Protein AF-A0A2X3BLA0-F1 (afdb_monomer_lite)

Structure (mmCIF, N/CA/C/O backbone):
data_AF-A0A2X3BLA0-F1
#
_entry.id   AF-A0A2X3BLA0-F1
#
loop_
_atom_site.group_PDB
_atom_site.id
_atom_site.type_symbol
_atom_site.label_atom_id
_atom_site.label_alt_id
_atom_site.label_comp_id
_atom_site.label_asym_id
_atom_site.label_entity_id
_atom_site.label_seq_id
_atom_site.pdbx_PDB_ins_code
_atom_site.Cartn_x
_atom_site.Cartn_y
_atom_site.Cartn_z
_atom_site.occupancy
_atom_site.B_iso_or_equiv
_atom_site.auth_seq_id
_atom_site.auth_comp_id
_atom_site.auth_asym_id
_atom_site.auth_atom_id
_atom_site.pdbx_PDB_model_num
ATOM 1 N N . MET A 1 1 ? -1.902 15.766 21.117 1.00 50.91 1 MET A N 1
ATOM 2 C CA . MET A 1 1 ? -2.694 14.677 21.742 1.00 50.91 1 MET A CA 1
ATOM 3 C C . MET A 1 1 ? -2.970 14.870 23.238 1.00 50.91 1 MET A C 1
ATOM 5 O O . MET A 1 1 ? -3.907 14.266 23.733 1.00 50.91 1 MET A O 1
ATOM 9 N N . THR A 1 2 ? -2.244 15.723 23.970 1.00 54.09 2 THR A N 1
ATOM 10 C CA . THR A 1 2 ? -2.367 15.834 25.442 1.00 54.09 2 THR A CA 1
ATOM 11 C C . THR A 1 2 ? -3.644 16.536 25.938 1.00 54.09 2 THR A C 1
ATOM 13 O O . THR A 1 2 ? -4.152 16.207 27.005 1.00 54.09 2 THR A O 1
ATOM 16 N N . LEU A 1 3 ? -4.202 17.477 25.163 1.00 53.22 3 LEU A N 1
ATOM 17 C CA . LEU A 1 3 ? -5.406 18.236 25.548 1.00 53.22 3 LEU A CA 1
ATOM 18 C C . LEU A 1 3 ? -6.688 17.392 25.505 1.00 53.22 3 LEU A C 1
ATOM 20 O O . LEU A 1 3 ? -7.489 17.450 26.434 1.00 53.22 3 LEU A O 1
ATOM 24 N N . SER A 1 4 ? -6.864 16.570 24.469 1.00 62.25 4 SER A N 1
ATOM 25 C CA . SER A 1 4 ? -8.041 15.702 24.323 1.00 62.25 4 SER A CA 1
ATOM 26 C C . SER A 1 4 ? -8.121 14.654 25.439 1.00 62.25 4 SER A C 1
ATOM 28 O O . SER A 1 4 ? -9.202 14.341 25.929 1.00 62.25 4 SER A O 1
ATOM 30 N N . TRP A 1 5 ? -6.963 14.168 25.889 1.00 69.25 5 TRP A N 1
ATOM 31 C CA . TRP A 1 5 ? -6.837 13.158 26.938 1.00 69.25 5 TRP A CA 1
ATOM 32 C C . TRP A 1 5 ? -7.333 13.645 28.304 1.00 69.25 5 TRP A C 1
ATOM 34 O O . TRP A 1 5 ? -8.189 13.018 28.929 1.00 69.25 5 TRP A O 1
ATOM 44 N N . ALA A 1 6 ? -6.861 14.819 28.731 1.00 71.56 6 ALA A N 1
ATOM 45 C CA . ALA A 1 6 ? -7.258 15.419 30.003 1.00 71.56 6 ALA A CA 1
ATOM 46 C C . ALA A 1 6 ? -8.758 15.768 30.046 1.00 71.56 6 ALA A C 1
ATOM 48 O O . ALA A 1 6 ? -9.376 15.758 31.114 1.00 71.56 6 ALA A O 1
ATOM 49 N N . ILE A 1 7 ? -9.358 16.071 28.889 1.00 78.69 7 ILE A N 1
ATOM 50 C CA . ILE A 1 7 ? -10.798 16.316 28.777 1.00 78.69 7 ILE A CA 1
ATOM 51 C C . ILE A 1 7 ? -11.576 15.018 29.009 1.00 78.69 7 ILE A C 1
ATOM 53 O O . ILE A 1 7 ? -12.499 15.028 29.820 1.00 78.69 7 ILE A O 1
ATOM 57 N N . LEU A 1 8 ? -11.190 13.908 28.367 1.00 79.38 8 LEU A N 1
ATOM 58 C CA . LEU A 1 8 ? -11.872 12.617 28.525 1.00 79.38 8 LEU A CA 1
ATOM 59 C C . LEU A 1 8 ? -11.838 12.126 29.977 1.00 79.38 8 LEU A C 1
ATOM 61 O O . LEU A 1 8 ? -12.884 11.767 30.513 1.00 79.38 8 LEU A O 1
ATOM 65 N N . GLN A 1 9 ? -10.686 12.215 30.651 1.00 75.94 9 GLN A N 1
ATOM 66 C CA . GLN A 1 9 ? -10.566 11.853 32.071 1.00 75.94 9 GLN A CA 1
ATOM 67 C C . GLN A 1 9 ? -11.531 12.653 32.959 1.00 75.94 9 GLN A C 1
ATOM 69 O O . GLN A 1 9 ? -12.202 12.100 33.828 1.00 75.94 9 GLN A O 1
ATOM 74 N N . ARG A 1 10 ? -11.652 13.966 32.725 1.00 80.44 10 ARG A N 1
ATOM 75 C CA . ARG A 1 10 ? -12.582 14.822 33.482 1.00 80.44 10 ARG A CA 1
ATOM 76 C C . ARG A 1 10 ? -14.045 14.557 33.136 1.00 80.44 10 ARG A C 1
ATOM 78 O O . ARG A 1 10 ? -14.910 14.755 33.988 1.00 80.44 10 ARG A O 1
ATOM 85 N N . LEU A 1 11 ? -14.329 14.176 31.893 1.00 82.62 11 LEU A N 1
ATOM 86 C CA . LEU A 1 11 ? -15.686 13.970 31.401 1.00 82.62 11 LEU A CA 1
ATOM 87 C C . LEU A 1 11 ? -16.300 12.694 31.983 1.00 82.62 11 LEU A C 1
ATOM 89 O O . LEU A 1 11 ? -17.427 12.754 32.461 1.00 82.62 11 LEU A O 1
ATOM 93 N N . VAL A 1 12 ? -15.546 11.590 32.018 1.00 81.50 12 VAL A N 1
ATOM 94 C CA . VAL A 1 12 ? -16.010 10.296 32.559 1.00 81.50 12 VAL A CA 1
ATOM 95 C C . VAL A 1 12 ? -16.393 10.414 34.037 1.00 81.50 12 VAL A C 1
ATOM 97 O O . VAL A 1 12 ? -17.424 9.898 34.452 1.00 81.50 12 VAL A O 1
ATOM 100 N N . VAL A 1 13 ? -15.639 11.194 34.822 1.00 81.69 13 VAL A N 1
ATOM 101 C CA . VAL A 1 13 ? -15.977 11.464 36.233 1.00 81.69 13 VAL A CA 1
ATOM 102 C C . VAL A 1 13 ? -17.276 12.270 36.374 1.00 81.69 13 VAL A C 1
ATOM 104 O O . VAL A 1 13 ? -18.044 12.054 37.307 1.00 81.69 13 VAL A O 1
ATOM 107 N N . LYS A 1 14 ? -17.542 13.217 35.464 1.00 86.50 14 LYS A N 1
ATOM 108 C CA . LYS A 1 14 ? -18.744 14.074 35.511 1.00 86.50 14 LYS A CA 1
ATOM 109 C C . LYS A 1 14 ? -19.985 13.432 34.889 1.00 86.50 14 LYS A C 1
ATOM 111 O O . LYS A 1 14 ? -21.094 13.894 35.150 1.00 86.50 14 LYS A O 1
ATOM 116 N N . ARG A 1 15 ? -19.803 12.428 34.035 1.00 88.62 15 ARG A N 1
ATOM 117 C CA . ARG A 1 15 ? -20.852 11.752 33.269 1.00 88.62 15 ARG A CA 1
ATOM 118 C C . ARG A 1 15 ? -20.653 10.236 33.378 1.00 88.62 15 ARG A C 1
ATOM 120 O O . ARG A 1 15 ? -20.106 9.633 32.457 1.00 88.62 15 ARG A O 1
ATOM 127 N N . PRO A 1 16 ? -21.086 9.622 34.496 1.00 81.44 16 PRO A N 1
ATOM 128 C CA . PRO A 1 16 ? -20.926 8.184 34.730 1.00 81.44 16 PRO A CA 1
ATOM 129 C C . PRO A 1 16 ? -21.765 7.321 33.772 1.00 81.44 16 PRO A C 1
ATOM 131 O O . PRO A 1 16 ? -21.594 6.111 33.718 1.00 81.44 16 PRO A O 1
ATOM 134 N N . ASP A 1 17 ? -22.674 7.940 33.019 1.00 86.75 17 ASP A N 1
ATOM 135 C CA . ASP A 1 17 ? -23.443 7.325 31.940 1.00 86.75 17 ASP A CA 1
ATOM 136 C C . ASP A 1 17 ? -22.645 7.157 30.633 1.00 86.75 17 ASP A C 1
ATOM 138 O O . ASP A 1 17 ? -23.115 6.483 29.717 1.00 86.75 17 ASP A O 1
ATOM 142 N N . LEU A 1 18 ? -21.454 7.760 30.516 1.00 83.75 18 LEU A N 1
ATOM 143 C CA . LEU A 1 18 ? -20.611 7.643 29.327 1.00 83.75 18 LEU A CA 1
ATOM 144 C C . LEU A 1 18 ? -19.684 6.431 29.405 1.00 83.75 18 LEU A C 1
ATOM 146 O O . LEU A 1 18 ? -18.855 6.313 30.305 1.00 83.75 18 LEU A O 1
ATOM 150 N N . LEU A 1 19 ? -19.759 5.589 28.376 1.00 81.25 19 LEU A N 1
ATOM 151 C CA . LEU A 1 19 ? -18.799 4.520 28.133 1.00 81.25 19 LEU A CA 1
ATOM 152 C C . LEU A 1 19 ? -17.693 5.017 27.193 1.00 81.25 19 LEU A C 1
ATOM 154 O O . LEU A 1 19 ? -17.979 5.514 26.103 1.00 81.25 19 LEU A O 1
ATOM 158 N N . VAL A 1 20 ? -16.432 4.857 27.597 1.00 83.31 20 VAL A N 1
ATOM 159 C CA . VAL A 1 20 ? -15.257 5.185 26.776 1.00 83.31 20 VAL A CA 1
ATOM 160 C C . VAL A 1 20 ? -14.525 3.897 26.422 1.00 83.31 20 VAL A C 1
ATOM 162 O O . VAL A 1 20 ? -14.130 3.144 27.306 1.00 83.31 20 VAL A O 1
ATOM 165 N N . ILE A 1 21 ? -14.336 3.656 25.124 1.00 85.94 21 ILE A N 1
ATOM 166 C CA . ILE A 1 21 ? -13.566 2.526 24.594 1.00 85.94 21 ILE A CA 1
ATOM 167 C C . ILE A 1 21 ? -12.332 3.092 23.896 1.00 85.94 21 ILE A C 1
ATOM 169 O O . ILE A 1 21 ? -12.451 3.975 23.046 1.00 85.94 21 ILE A O 1
ATOM 173 N N . ILE A 1 22 ? -11.152 2.587 24.257 1.00 82.12 22 ILE A N 1
ATOM 174 C CA . ILE A 1 22 ? -9.868 3.005 23.689 1.00 82.12 22 ILE A CA 1
ATOM 175 C C . ILE A 1 22 ? -9.266 1.808 22.966 1.00 82.12 22 ILE A C 1
ATOM 177 O O . ILE A 1 22 ? -8.995 0.781 23.579 1.00 82.12 22 ILE A O 1
ATOM 181 N N . THR A 1 23 ? -9.052 1.945 21.662 1.00 81.69 23 THR A N 1
ATOM 182 C CA . THR A 1 23 ? -8.393 0.931 20.833 1.00 81.69 23 THR A CA 1
ATOM 183 C C . THR A 1 23 ? -6.977 1.390 20.500 1.00 81.69 23 THR A C 1
ATOM 185 O O . THR A 1 23 ? -6.808 2.477 19.946 1.00 81.69 23 THR A O 1
ATOM 188 N N . SER A 1 24 ? -5.972 0.569 20.810 1.00 74.88 24 SER A N 1
ATOM 189 C CA . SER A 1 24 ? -4.562 0.829 20.498 1.00 74.88 24 SER A CA 1
ATOM 190 C C . SER A 1 24 ? -3.980 -0.321 19.678 1.00 74.88 24 SER A C 1
ATOM 192 O O . SER A 1 24 ? -4.267 -1.481 19.955 1.00 74.88 24 SER A O 1
ATOM 194 N N . ALA A 1 25 ? -3.150 0.006 18.685 1.00 69.88 25 ALA A N 1
ATOM 195 C CA . ALA A 1 25 ? -2.345 -0.962 17.936 1.00 69.88 25 ALA A CA 1
ATOM 196 C C . ALA A 1 25 ? -0.926 -1.128 18.521 1.00 69.88 25 ALA A C 1
ATOM 198 O O . ALA A 1 25 ? -0.108 -1.858 17.967 1.00 69.88 25 ALA A O 1
ATOM 199 N N . THR A 1 26 ? -0.612 -0.431 19.618 1.00 64.62 26 THR A N 1
ATOM 200 C CA . THR A 1 26 ? 0.701 -0.451 20.277 1.00 64.62 26 THR A CA 1
ATOM 201 C C . THR A 1 26 ? 0.612 -1.034 21.688 1.00 64.62 26 THR A C 1
ATOM 203 O O . THR A 1 26 ? -0.448 -1.016 22.311 1.00 64.62 26 THR A O 1
ATOM 206 N N . ILE A 1 27 ? 1.755 -1.499 22.205 1.00 59.22 27 ILE A N 1
ATOM 207 C CA . ILE A 1 27 ? 1.930 -2.145 23.523 1.00 59.22 27 ILE A CA 1
ATOM 208 C C . ILE A 1 27 ? 1.578 -1.243 24.728 1.00 59.22 27 ILE A C 1
ATOM 210 O O . ILE A 1 27 ? 1.469 -1.732 25.846 1.00 59.22 27 ILE A O 1
ATOM 214 N N . ASP A 1 28 ? 1.345 0.060 24.543 1.00 71.38 28 ASP A N 1
ATOM 215 C CA . ASP A 1 28 ? 1.215 1.017 25.658 1.00 71.38 28 ASP A CA 1
ATOM 216 C C . ASP A 1 28 ? -0.171 1.032 26.353 1.00 71.38 28 ASP A C 1
ATOM 218 O O . ASP A 1 28 ? -0.566 2.012 26.990 1.00 71.38 28 ASP A O 1
ATOM 222 N N . SER A 1 29 ? -0.936 -0.059 26.237 1.00 76.25 29 SER A N 1
ATOM 223 C CA . SER A 1 29 ? -2.272 -0.231 26.831 1.00 76.25 29 SER A CA 1
ATOM 224 C C . SER A 1 29 ? -2.279 -0.067 28.357 1.00 76.25 29 SER A C 1
ATOM 226 O O . SER A 1 29 ? -3.242 0.456 28.921 1.00 76.25 29 SER A O 1
ATOM 228 N N . GLU A 1 30 ? -1.187 -0.437 29.032 1.00 81.12 30 GLU A N 1
ATOM 229 C CA . GLU A 1 30 ? -1.047 -0.315 30.490 1.00 81.12 30 GLU A CA 1
ATOM 230 C C . GLU A 1 30 ? -1.026 1.139 30.974 1.00 81.12 30 GLU A C 1
ATOM 232 O O . GLU A 1 30 ? -1.638 1.476 31.996 1.00 81.12 30 GLU A O 1
ATOM 237 N N . ARG A 1 31 ? -0.364 2.038 30.231 1.00 79.06 31 ARG A N 1
ATOM 238 C CA . ARG A 1 31 ? -0.350 3.465 30.580 1.00 79.06 31 ARG A CA 1
ATOM 239 C C . ARG A 1 31 ? -1.737 4.075 30.462 1.00 79.06 31 ARG A C 1
ATOM 241 O O . ARG A 1 31 ? -2.108 4.912 31.287 1.00 79.06 31 ARG A O 1
ATOM 248 N N . PHE A 1 32 ? -2.514 3.639 29.473 1.00 77.75 32 PHE A N 1
ATOM 249 C CA . PHE A 1 32 ? -3.891 4.087 29.309 1.00 77.75 32 PHE A CA 1
ATOM 250 C C . PHE A 1 32 ? -4.795 3.581 30.433 1.00 77.75 32 PHE A C 1
ATOM 252 O O . PHE A 1 32 ? -5.537 4.383 30.999 1.00 77.75 32 PHE A O 1
ATOM 259 N N . ALA A 1 33 ? -4.685 2.307 30.814 1.00 82.62 33 ALA A N 1
ATOM 260 C CA . ALA A 1 33 ? -5.439 1.756 31.938 1.00 82.62 33 ALA A CA 1
ATOM 261 C C . ALA A 1 33 ? -5.131 2.506 33.245 1.00 82.62 33 ALA A C 1
ATOM 263 O O . ALA A 1 33 ? -6.040 3.034 33.884 1.00 82.62 33 ALA A O 1
ATOM 264 N N . THR A 1 34 ? -3.846 2.679 33.577 1.00 82.31 34 THR A N 1
ATOM 265 C CA . THR A 1 34 ? -3.401 3.391 34.793 1.00 82.31 34 THR A CA 1
ATOM 266 C C . THR A 1 34 ? -3.973 4.808 34.882 1.00 82.31 34 THR A C 1
ATOM 268 O O . THR A 1 34 ? -4.349 5.275 35.956 1.00 82.31 34 THR A O 1
ATOM 271 N N . ALA A 1 35 ? -4.067 5.503 33.749 1.00 79.62 35 ALA A N 1
ATOM 272 C CA . ALA A 1 35 ? -4.572 6.867 33.680 1.00 79.62 35 ALA A CA 1
ATOM 273 C C . ALA A 1 35 ? -6.101 6.987 33.863 1.00 79.62 35 ALA A C 1
ATOM 275 O O . ALA A 1 35 ? -6.567 8.074 34.210 1.00 79.62 35 ALA A O 1
ATOM 276 N N . PHE A 1 36 ? -6.881 5.924 33.642 1.00 79.31 36 PHE A N 1
ATOM 277 C CA . PHE A 1 36 ? -8.333 5.902 33.891 1.00 79.31 36 PHE A CA 1
ATOM 278 C C . PHE A 1 36 ? -8.722 5.238 35.214 1.00 79.31 36 PHE A C 1
ATOM 280 O O . PHE A 1 36 ? -9.807 5.499 35.731 1.00 79.31 36 PHE A O 1
ATOM 287 N N . GLY A 1 37 ? -7.815 4.459 35.798 1.00 80.94 37 GLY A N 1
ATOM 288 C CA . GLY A 1 37 ? -7.955 3.875 37.123 1.00 80.94 37 GLY A CA 1
ATOM 289 C C . GLY A 1 37 ? -7.328 2.483 37.183 1.00 80.94 37 GLY A C 1
ATOM 290 O O . GLY A 1 37 ? -7.285 1.794 36.162 1.00 80.94 37 GLY A O 1
ATOM 291 N N . PRO A 1 38 ? -6.871 2.045 38.368 1.00 74.25 38 PRO A N 1
ATOM 292 C CA . PRO A 1 38 ? -6.187 0.760 38.541 1.00 74.25 38 PRO A CA 1
ATOM 293 C C . PRO A 1 38 ? -7.034 -0.450 38.116 1.00 74.25 38 PRO A C 1
ATOM 295 O O . PRO A 1 38 ? -6.472 -1.467 37.729 1.00 74.25 38 PRO A O 1
ATOM 298 N N . ASP A 1 39 ? -8.365 -0.320 38.121 1.00 79.94 39 ASP A N 1
ATOM 299 C CA . ASP A 1 39 ? -9.308 -1.392 37.776 1.00 79.94 39 ASP A CA 1
ATOM 300 C C . ASP A 1 39 ? -9.785 -1.351 36.309 1.00 79.94 39 ASP A C 1
ATOM 302 O O . ASP A 1 39 ? -10.752 -2.022 35.944 1.00 79.94 39 ASP A O 1
ATOM 306 N N . THR A 1 40 ? -9.156 -0.540 35.449 1.00 85.50 40 THR A N 1
ATOM 307 C CA . THR A 1 40 ? -9.553 -0.430 34.035 1.00 85.50 40 THR A CA 1
ATOM 308 C C . THR A 1 40 ? -9.184 -1.714 33.276 1.00 85.50 40 THR A C 1
ATOM 310 O O . THR A 1 40 ? -7.997 -2.033 33.184 1.00 85.50 40 THR A O 1
ATOM 313 N N . PRO A 1 41 ? -10.149 -2.451 32.690 1.00 85.88 41 PRO A N 1
ATOM 314 C CA . PRO A 1 41 ? -9.863 -3.707 32.007 1.00 85.88 41 PRO A CA 1
ATOM 315 C C . PRO A 1 41 ? -9.130 -3.474 30.682 1.00 85.88 41 PRO A C 1
ATOM 317 O O . PRO A 1 41 ? -9.533 -2.636 29.873 1.00 85.88 41 PRO A O 1
ATOM 320 N N . ILE A 1 42 ? -8.091 -4.271 30.433 1.00 85.31 42 ILE A N 1
ATOM 321 C CA . ILE A 1 42 ? -7.393 -4.338 29.146 1.00 85.31 42 ILE A CA 1
ATOM 322 C C . ILE A 1 42 ? -7.835 -5.618 28.438 1.00 85.31 42 ILE A C 1
ATOM 324 O O . ILE A 1 42 ? -7.774 -6.705 29.011 1.00 85.31 42 ILE A O 1
ATOM 328 N N . ILE A 1 43 ? -8.293 -5.485 27.194 1.00 85.00 43 ILE A N 1
ATOM 329 C CA . ILE A 1 43 ? -8.677 -6.615 26.345 1.00 85.00 43 ILE A CA 1
ATOM 330 C C . ILE A 1 43 ? -7.666 -6.704 25.207 1.00 85.00 43 ILE A C 1
ATOM 332 O O . ILE A 1 43 ? -7.617 -5.822 24.349 1.00 85.00 43 ILE A O 1
ATOM 336 N N . GLU A 1 44 ? -6.873 -7.773 25.194 1.00 80.44 44 GLU A N 1
ATOM 337 C CA . GLU A 1 44 ? -5.930 -8.053 24.114 1.00 80.44 44 GLU A CA 1
ATOM 338 C C . GLU A 1 44 ? -6.559 -8.974 23.072 1.00 80.44 44 GLU A C 1
ATOM 340 O O . GLU A 1 44 ? -7.125 -10.022 23.387 1.00 80.44 44 GLU A O 1
ATOM 345 N N . VAL A 1 45 ? -6.437 -8.587 21.806 1.00 78.50 45 VAL A N 1
ATOM 346 C CA . VAL A 1 45 ? -6.846 -9.415 20.673 1.00 78.50 45 VAL A CA 1
ATOM 347 C C . VAL A 1 45 ? -5.581 -9.829 19.938 1.00 78.50 45 VAL A C 1
ATOM 349 O O . VAL A 1 45 ? -4.900 -8.990 19.354 1.00 78.50 45 VAL A O 1
ATOM 352 N N . ALA A 1 46 ? -5.257 -11.124 19.972 1.00 69.38 46 ALA A N 1
ATOM 353 C CA . ALA A 1 46 ? -4.104 -11.654 19.256 1.00 69.38 46 ALA A CA 1
ATOM 354 C C . ALA A 1 46 ? -4.292 -11.450 17.743 1.00 69.38 46 ALA A C 1
ATOM 356 O O . ALA A 1 46 ? -5.170 -12.052 17.118 1.00 69.38 46 ALA A O 1
ATOM 357 N N . GLY A 1 47 ? -3.469 -10.583 17.154 1.00 65.12 47 GLY A N 1
ATOM 358 C CA . GLY A 1 47 ? -3.385 -10.442 15.707 1.00 65.12 47 GLY A CA 1
ATOM 359 C C . GLY A 1 47 ? -2.811 -11.710 15.077 1.00 65.12 47 GLY A C 1
ATOM 360 O O . GLY A 1 47 ? -1.955 -12.377 15.656 1.00 65.12 47 GLY A O 1
ATOM 361 N N . ARG A 1 48 ? -3.261 -12.049 13.866 1.00 65.50 48 ARG A N 1
ATOM 362 C CA . ARG A 1 48 ? -2.566 -13.044 13.042 1.00 65.50 48 ARG A CA 1
ATOM 363 C C . ARG A 1 48 ? -1.436 -12.333 12.314 1.00 65.50 48 ARG A C 1
ATOM 365 O O . ARG A 1 48 ? -1.700 -11.510 11.442 1.00 65.50 48 ARG A O 1
ATOM 372 N N . THR A 1 49 ? -0.198 -12.637 12.674 1.00 61.16 49 THR A N 1
ATOM 373 C CA . THR A 1 49 ? 0.975 -12.213 11.912 1.00 61.16 49 THR A CA 1
ATOM 374 C C . THR A 1 49 ? 1.362 -13.323 10.941 1.00 61.16 49 THR A C 1
ATOM 376 O O . THR A 1 49 ? 1.348 -14.505 11.285 1.00 61.16 49 THR A O 1
ATOM 379 N N . TYR A 1 50 ? 1.674 -12.948 9.704 1.00 64.69 50 TYR A N 1
ATOM 380 C CA . TYR A 1 50 ? 2.320 -13.841 8.746 1.00 64.69 50 TYR A CA 1
ATOM 381 C C . TYR A 1 50 ? 3.825 -13.559 8.784 1.00 64.69 50 TYR A C 1
ATOM 383 O O . TYR A 1 50 ? 4.203 -12.403 8.990 1.00 64.69 50 TYR A O 1
ATOM 391 N N . PRO A 1 51 ? 4.691 -14.574 8.634 1.00 71.69 51 PRO A N 1
ATOM 392 C CA . PRO A 1 51 ? 6.128 -14.344 8.577 1.00 71.69 51 PRO A CA 1
ATOM 393 C C . PRO A 1 51 ? 6.456 -13.432 7.390 1.00 71.69 51 PRO A C 1
ATOM 395 O O . PRO A 1 51 ? 5.966 -13.652 6.284 1.00 71.69 51 PRO A O 1
ATOM 398 N N . VAL A 1 52 ? 7.272 -12.408 7.636 1.00 77.38 52 VAL A N 1
ATOM 399 C CA . VAL A 1 52 ? 7.717 -11.449 6.620 1.00 77.38 52 VAL A CA 1
ATOM 400 C C . VAL A 1 52 ? 9.221 -11.601 6.446 1.00 77.38 52 VAL A C 1
ATOM 402 O O . VAL A 1 52 ? 9.968 -11.571 7.423 1.00 77.38 52 VAL A O 1
ATOM 405 N N . GLU A 1 53 ? 9.659 -11.757 5.201 1.00 82.75 53 GLU A N 1
ATOM 406 C CA . GLU A 1 53 ? 11.066 -11.644 4.832 1.00 82.75 53 GLU A CA 1
ATOM 407 C C . GLU A 1 53 ? 11.400 -10.170 4.574 1.00 82.75 53 GLU A C 1
ATOM 409 O O . GLU A 1 53 ? 10.670 -9.480 3.862 1.00 82.75 53 GLU A O 1
ATOM 414 N N . VAL A 1 54 ? 12.498 -9.677 5.150 1.00 84.94 54 VAL A N 1
ATOM 415 C CA . VAL A 1 54 ? 12.957 -8.296 4.955 1.00 84.94 54 VAL A CA 1
ATOM 416 C C . VAL A 1 54 ? 14.252 -8.317 4.156 1.00 84.94 54 VAL A C 1
ATOM 418 O O . VAL A 1 54 ? 15.248 -8.885 4.601 1.00 84.94 54 VAL A O 1
ATOM 421 N N . ARG A 1 55 ? 14.242 -7.671 2.986 1.00 84.06 55 ARG A N 1
ATOM 422 C CA . ARG A 1 55 ? 15.413 -7.524 2.115 1.00 84.06 55 ARG A CA 1
ATOM 423 C C . ARG A 1 55 ? 15.791 -6.054 1.985 1.00 84.06 55 ARG A C 1
ATOM 425 O O . ARG A 1 55 ? 14.934 -5.212 1.734 1.00 84.06 55 ARG A O 1
ATOM 432 N N . TYR A 1 56 ? 17.080 -5.760 2.127 1.00 84.69 56 TYR A N 1
ATOM 433 C CA . TYR A 1 56 ? 17.632 -4.418 1.961 1.00 84.69 56 TYR A CA 1
ATOM 434 C C . TYR A 1 56 ? 18.455 -4.367 0.678 1.00 84.69 56 TYR A C 1
ATOM 436 O O . TYR A 1 56 ? 19.382 -5.158 0.511 1.00 84.69 56 TYR A O 1
ATOM 444 N N . ARG A 1 57 ? 18.128 -3.428 -0.212 1.00 79.94 57 ARG A N 1
ATOM 445 C CA . ARG A 1 57 ? 18.887 -3.175 -1.439 1.00 79.94 57 ARG A CA 1
ATOM 446 C C . ARG A 1 57 ? 19.430 -1.744 -1.423 1.00 79.94 57 ARG A C 1
ATOM 448 O O . ARG A 1 57 ? 18.632 -0.810 -1.367 1.00 79.94 57 ARG A O 1
ATOM 455 N N . PRO A 1 58 ? 20.758 -1.563 -1.484 1.00 79.44 58 PRO A N 1
ATOM 456 C CA . PRO A 1 58 ? 21.360 -0.264 -1.754 1.00 79.44 58 PRO A CA 1
ATOM 457 C C . PRO A 1 58 ? 20.944 0.261 -3.135 1.00 79.44 58 PRO A C 1
ATOM 459 O O . PRO A 1 58 ? 20.898 -0.506 -4.094 1.00 79.44 58 PRO A O 1
ATOM 462 N N . LEU A 1 59 ? 20.675 1.562 -3.249 1.00 77.94 59 LEU A N 1
ATOM 463 C CA . LEU A 1 59 ? 20.418 2.233 -4.530 1.00 77.94 59 LEU A CA 1
ATOM 464 C C . LEU A 1 59 ? 21.731 2.635 -5.214 1.00 77.94 59 LEU A C 1
ATOM 466 O O . LEU A 1 59 ? 21.945 3.790 -5.565 1.00 77.94 59 LEU A O 1
ATOM 470 N N . VAL A 1 60 ? 22.630 1.667 -5.356 1.00 74.25 60 VAL A N 1
ATOM 471 C CA . VAL A 1 60 ? 23.869 1.827 -6.113 1.00 74.25 60 VAL A CA 1
ATOM 472 C C . VAL A 1 60 ? 23.921 0.764 -7.198 1.00 74.25 60 VAL A C 1
ATOM 474 O O . VAL A 1 60 ? 23.522 -0.379 -6.961 1.00 74.25 60 VAL A O 1
ATOM 477 N N . ASP A 1 61 ? 24.393 1.132 -8.384 1.00 62.41 61 ASP A N 1
ATOM 478 C CA . ASP A 1 61 ? 24.784 0.176 -9.409 1.00 62.41 61 ASP A CA 1
ATOM 479 C C . ASP A 1 61 ? 26.052 -0.507 -8.908 1.00 62.41 61 ASP A C 1
ATOM 481 O O . ASP A 1 61 ? 27.180 -0.042 -9.070 1.00 62.41 61 ASP A O 1
ATOM 485 N N . ILE A 1 62 ? 25.844 -1.626 -8.224 1.00 55.03 62 ILE A N 1
ATOM 486 C CA . ILE A 1 62 ? 26.882 -2.627 -8.078 1.00 55.03 62 ILE A CA 1
ATOM 487 C C . ILE A 1 62 ? 26.924 -3.281 -9.453 1.00 55.03 62 ILE A C 1
ATOM 489 O O . ILE A 1 62 ? 25.983 -3.977 -9.830 1.00 55.03 62 ILE A O 1
ATOM 493 N N . ASP A 1 63 ? 27.943 -2.941 -10.237 1.00 50.94 63 ASP A N 1
ATOM 494 C CA . ASP A 1 63 ? 28.262 -3.578 -11.512 1.00 50.94 63 ASP A CA 1
ATOM 495 C C . ASP A 1 63 ? 28.502 -5.076 -11.259 1.00 50.94 63 ASP A C 1
ATOM 497 O O . ASP A 1 63 ? 29.630 -5.536 -11.090 1.00 50.94 63 ASP A O 1
ATOM 501 N N . ASP A 1 64 ? 27.420 -5.847 -11.145 1.00 46.22 64 ASP A N 1
ATOM 502 C CA . ASP A 1 64 ? 27.438 -7.301 -11.042 1.00 46.22 64 ASP A CA 1
ATOM 503 C C . ASP A 1 64 ? 27.677 -7.874 -12.448 1.00 46.22 64 ASP A C 1
ATOM 505 O O . ASP A 1 64 ? 26.823 -8.530 -13.033 1.00 46.22 64 ASP A O 1
ATOM 509 N N . GLY A 1 65 ? 28.850 -7.571 -13.007 1.00 49.78 65 GLY A N 1
ATOM 510 C CA . GLY A 1 65 ? 29.692 -8.453 -13.814 1.00 49.78 65 GLY A CA 1
ATOM 511 C C . GLY A 1 65 ? 29.177 -9.139 -15.085 1.00 49.78 65 GLY A C 1
ATOM 512 O O . GLY A 1 65 ? 30.020 -9.701 -15.775 1.00 49.78 65 GLY A O 1
ATOM 513 N N . GLU A 1 66 ? 27.897 -9.140 -15.458 1.00 48.56 66 GLU A N 1
ATOM 514 C CA . GLU A 1 66 ? 27.426 -9.853 -16.656 1.00 48.56 66 GLU A CA 1
ATOM 515 C C . GLU A 1 66 ? 26.171 -9.223 -17.278 1.00 48.56 66 GLU A C 1
ATOM 517 O O . GLU A 1 66 ? 25.041 -9.573 -16.940 1.00 48.56 66 GLU A O 1
ATOM 522 N N . SER A 1 67 ? 26.365 -8.363 -18.284 1.00 42.91 67 SER A N 1
ATOM 523 C CA . SER A 1 67 ? 25.846 -8.535 -19.661 1.00 42.91 67 SER A CA 1
ATOM 524 C C . SER A 1 67 ? 25.798 -7.190 -20.384 1.00 42.91 67 SER A C 1
ATOM 526 O O . SER A 1 67 ? 24.926 -6.361 -20.142 1.00 42.91 67 SER A O 1
ATOM 528 N N . GLY A 1 68 ? 26.729 -6.989 -21.316 1.00 46.06 68 GLY A N 1
ATOM 529 C CA . GLY A 1 68 ? 26.684 -5.869 -22.244 1.00 46.06 68 GLY A CA 1
ATOM 530 C C . GLY A 1 68 ? 25.578 -6.021 -23.288 1.00 46.06 68 GLY A C 1
ATOM 531 O O . GLY A 1 68 ? 25.414 -7.087 -23.876 1.00 46.06 68 GLY A O 1
ATOM 532 N N . ALA A 1 69 ? 24.882 -4.924 -23.558 1.00 41.56 69 ALA A N 1
ATOM 533 C CA . ALA A 1 69 ? 24.431 -4.500 -24.881 1.00 41.56 69 ALA A CA 1
ATOM 534 C C . ALA A 1 69 ? 23.927 -3.062 -24.726 1.00 41.56 69 ALA A C 1
ATOM 536 O O . ALA A 1 69 ? 22.979 -2.819 -23.986 1.00 41.56 69 ALA A O 1
ATOM 537 N N . GLY A 1 70 ? 24.623 -2.119 -25.360 1.00 48.53 70 GLY A N 1
ATOM 538 C CA . GLY A 1 70 ? 24.283 -0.704 -25.302 1.00 48.53 70 GLY A CA 1
ATOM 539 C C . GLY A 1 70 ? 22.927 -0.406 -25.931 1.00 48.53 70 GLY A C 1
ATOM 540 O O . GLY A 1 70 ? 22.535 -1.044 -26.908 1.00 48.53 70 GLY A O 1
ATOM 541 N N . ASP A 1 71 ? 22.263 0.604 -25.386 1.00 38.16 71 ASP A N 1
ATOM 542 C CA . ASP A 1 71 ? 21.265 1.376 -26.108 1.00 38.16 71 ASP A CA 1
ATOM 543 C C . ASP A 1 71 ? 21.447 2.845 -25.710 1.00 38.16 71 ASP A C 1
ATOM 545 O O . ASP A 1 71 ? 21.232 3.232 -24.561 1.00 38.16 71 ASP A O 1
ATOM 549 N N . ASP A 1 72 ? 21.954 3.631 -26.660 1.00 49.03 72 ASP A N 1
ATOM 550 C CA . ASP A 1 72 ? 22.090 5.080 -26.560 1.00 49.03 72 ASP A CA 1
ATOM 551 C C . ASP A 1 72 ? 20.693 5.697 -26.709 1.00 49.03 72 ASP A C 1
ATOM 553 O O . ASP A 1 72 ? 20.227 5.965 -27.819 1.00 49.03 72 ASP A O 1
ATOM 557 N N . SER A 1 73 ? 20.018 5.959 -25.593 1.00 48.31 73 SER A N 1
ATOM 558 C CA . SER A 1 73 ? 18.886 6.884 -25.565 1.00 48.31 73 SER A CA 1
ATOM 559 C C . SER A 1 73 ? 19.224 8.062 -24.659 1.00 48.31 73 SER A C 1
ATOM 561 O O . SER A 1 73 ? 19.326 7.915 -23.446 1.00 48.31 73 SER A O 1
ATOM 563 N N . GLU A 1 74 ? 19.433 9.221 -25.286 1.00 50.91 74 GLU A N 1
ATOM 564 C CA . GLU A 1 74 ? 19.772 10.509 -24.676 1.00 50.91 74 GLU A CA 1
ATOM 565 C C . GLU A 1 74 ? 18.798 10.879 -23.538 1.00 50.91 74 GLU A C 1
ATOM 567 O O . GLU A 1 74 ? 17.673 11.326 -23.775 1.00 50.91 74 GLU A O 1
ATOM 572 N N . GLU A 1 75 ? 19.236 10.710 -22.288 1.00 48.81 75 GLU A N 1
ATOM 573 C CA . GLU A 1 75 ? 18.489 11.120 -21.100 1.00 48.81 75 GLU A CA 1
ATOM 574 C C . GLU A 1 75 ? 18.789 12.570 -20.705 1.00 48.81 75 GLU A C 1
ATO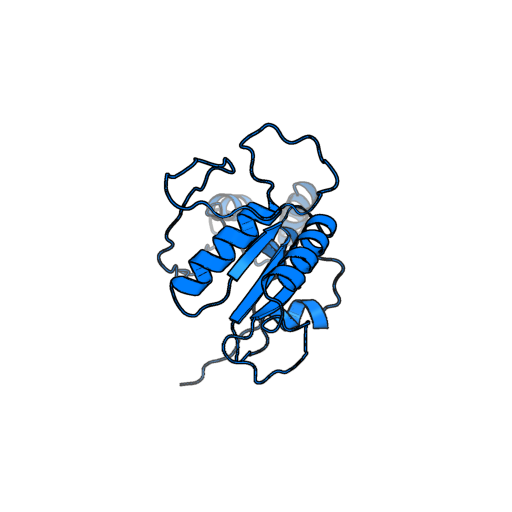M 576 O O . GLU A 1 75 ? 1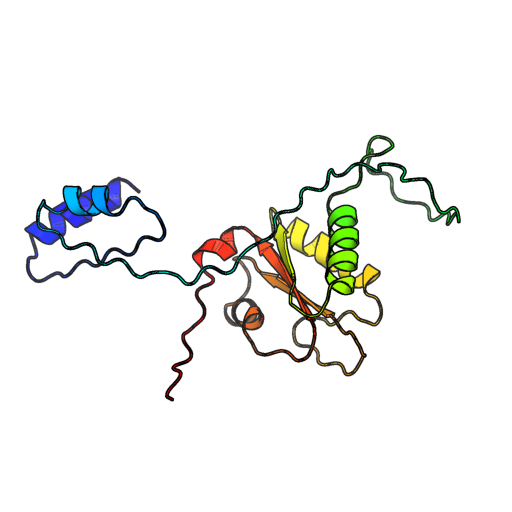9.929 13.036 -20.645 1.00 48.81 75 GLU A O 1
ATOM 581 N N . THR A 1 76 ? 17.712 13.293 -20.398 1.00 40.91 76 THR A N 1
ATOM 582 C CA . THR A 1 76 ? 17.745 14.616 -19.776 1.00 40.91 76 THR A CA 1
ATOM 583 C C . THR A 1 76 ? 18.396 14.495 -18.401 1.00 40.91 76 THR A C 1
ATOM 585 O O . THR A 1 76 ? 17.786 14.020 -17.448 1.00 40.91 76 THR A O 1
ATOM 588 N N . SER A 1 77 ? 19.648 14.938 -18.323 1.00 42.81 77 SER A N 1
ATOM 589 C CA . SER A 1 77 ? 20.520 14.873 -17.154 1.00 42.81 77 SER A CA 1
ATOM 590 C C . SER A 1 77 ? 19.903 15.511 -15.901 1.00 42.81 77 SER A C 1
ATOM 592 O O . SER A 1 77 ? 19.883 16.738 -15.757 1.00 42.81 77 SER A O 1
ATOM 594 N N . VAL A 1 78 ? 19.475 14.676 -14.957 1.00 49.03 78 VAL A N 1
ATOM 595 C CA . VAL A 1 78 ? 19.582 14.996 -13.530 1.00 49.03 78 VAL A CA 1
ATOM 596 C C . VAL A 1 78 ? 20.993 14.570 -13.123 1.00 49.03 78 VAL A C 1
ATOM 598 O O . VAL A 1 78 ? 21.441 13.490 -13.491 1.00 49.03 78 VAL A O 1
ATOM 601 N N . ILE A 1 79 ? 21.737 15.457 -12.466 1.00 48.66 79 ILE A N 1
ATOM 602 C CA . ILE A 1 79 ? 23.115 15.191 -12.037 1.00 48.66 79 ILE A CA 1
ATOM 603 C C . ILE A 1 79 ? 23.049 14.157 -10.909 1.00 48.66 79 ILE A C 1
ATOM 605 O O . ILE A 1 79 ? 22.828 14.518 -9.756 1.00 48.66 79 ILE A O 1
ATOM 609 N N . THR A 1 80 ? 23.194 12.888 -11.262 1.00 50.75 80 THR A N 1
ATOM 610 C CA . THR A 1 80 ? 23.319 11.766 -10.333 1.00 50.75 80 THR A CA 1
ATOM 611 C C . THR A 1 80 ? 24.742 11.230 -10.474 1.00 50.75 80 THR A C 1
ATOM 613 O O . THR A 1 80 ? 25.244 11.104 -11.593 1.00 50.75 80 THR A O 1
ATOM 616 N N . GLU A 1 81 ? 25.434 11.017 -9.353 1.00 56.00 81 GLU A N 1
ATOM 617 C CA . GLU A 1 81 ? 26.824 10.545 -9.355 1.00 56.00 81 GLU A CA 1
ATOM 618 C C . GLU A 1 81 ? 26.917 9.197 -10.101 1.00 56.00 81 GLU A C 1
ATOM 620 O O . GLU A 1 81 ? 25.993 8.382 -10.008 1.00 56.00 81 GLU A O 1
ATOM 625 N N . PRO A 1 82 ? 27.999 8.929 -10.858 1.00 50.91 82 PRO A N 1
ATOM 626 C CA . PRO A 1 82 ? 28.144 7.676 -11.590 1.00 50.91 82 PRO A CA 1
ATOM 627 C C . PRO A 1 82 ? 28.056 6.486 -10.623 1.00 50.91 82 PRO A C 1
ATOM 629 O O . PRO A 1 82 ? 28.923 6.303 -9.769 1.00 50.91 82 PRO A O 1
ATOM 632 N N . GLY A 1 83 ? 26.992 5.693 -10.767 1.00 63.62 83 GLY A N 1
ATOM 633 C CA . GLY A 1 83 ? 26.705 4.529 -9.931 1.00 63.62 83 GLY A CA 1
ATOM 634 C C . GLY A 1 83 ? 25.566 4.702 -8.921 1.00 63.62 83 GLY A C 1
ATOM 635 O O . GLY A 1 83 ? 25.273 3.749 -8.210 1.00 63.62 83 GLY A O 1
ATOM 636 N N . GLU A 1 84 ? 24.902 5.855 -8.827 1.00 70.94 84 GLU A N 1
ATOM 637 C CA . GLU A 1 84 ? 23.668 5.992 -8.039 1.00 70.94 84 GLU A CA 1
ATOM 638 C C . GLU A 1 84 ? 22.434 5.660 -8.891 1.00 70.94 84 GLU A C 1
ATOM 640 O O . GLU A 1 84 ? 22.206 6.250 -9.946 1.00 70.94 84 GLU A O 1
ATOM 645 N N . ILE A 1 85 ? 21.616 4.716 -8.419 1.00 80.25 85 ILE A N 1
ATOM 646 C CA . ILE A 1 85 ? 20.345 4.370 -9.064 1.00 80.25 85 ILE A CA 1
ATOM 647 C C . ILE A 1 85 ? 19.272 5.286 -8.482 1.00 80.25 85 ILE A C 1
ATOM 649 O O . ILE A 1 85 ? 19.095 5.347 -7.263 1.00 80.25 85 ILE A O 1
ATOM 653 N N . ASP A 1 86 ? 18.506 5.971 -9.328 1.00 88.50 86 ASP A N 1
ATOM 654 C CA . ASP A 1 86 ? 17.383 6.760 -8.836 1.00 88.50 86 ASP A CA 1
ATOM 655 C C . ASP A 1 86 ? 16.296 5.860 -8.205 1.00 88.50 86 ASP A C 1
ATOM 657 O O . ASP A 1 86 ? 16.148 4.670 -8.507 1.00 88.50 86 ASP A O 1
ATOM 661 N N . GLN A 1 87 ? 15.501 6.434 -7.301 1.00 90.06 87 GLN A N 1
ATOM 662 C CA . GLN A 1 87 ? 14.483 5.687 -6.561 1.00 90.06 87 GLN A CA 1
ATOM 663 C C . GLN A 1 87 ? 13.481 4.970 -7.481 1.00 90.06 87 GLN A C 1
ATOM 665 O O . GLN A 1 87 ? 13.069 3.850 -7.172 1.00 90.06 87 GLN A O 1
ATOM 670 N N . VAL A 1 88 ? 13.083 5.594 -8.593 1.00 92.50 88 VAL A N 1
ATOM 671 C CA . VAL A 1 88 ? 12.089 5.036 -9.515 1.00 92.50 88 VAL A CA 1
ATOM 672 C C . VAL A 1 88 ? 12.672 3.816 -10.216 1.00 92.50 88 VAL A C 1
ATOM 674 O O . VAL A 1 88 ? 12.042 2.758 -10.194 1.00 92.50 88 VAL A O 1
ATOM 677 N N . THR A 1 89 ? 13.898 3.903 -10.730 1.00 91.38 89 THR A N 1
ATOM 678 C CA . THR A 1 89 ? 14.599 2.750 -11.320 1.0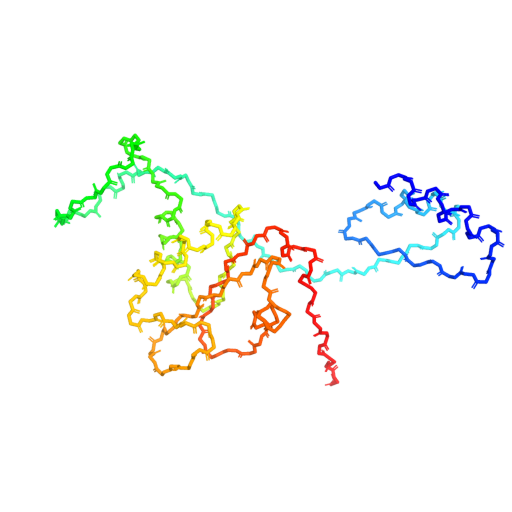0 91.38 89 THR A CA 1
ATOM 679 C C . THR A 1 89 ? 14.763 1.610 -10.313 1.00 91.38 89 THR A C 1
ATOM 681 O O . THR A 1 89 ? 14.508 0.445 -10.637 1.00 91.38 89 THR A O 1
ATOM 684 N N . GLY A 1 90 ? 15.097 1.926 -9.058 1.00 92.06 90 GLY A N 1
ATOM 685 C CA . GLY A 1 90 ? 15.144 0.941 -7.975 1.00 92.06 90 GLY A CA 1
ATOM 686 C C . GLY A 1 90 ? 13.807 0.218 -7.762 1.00 92.06 90 GLY A C 1
ATOM 687 O O . GLY A 1 90 ? 13.779 -1.009 -7.622 1.00 92.06 90 GLY A O 1
ATOM 688 N N . ILE A 1 91 ? 12.691 0.956 -7.797 1.00 94.25 91 ILE A N 1
ATOM 689 C CA . ILE A 1 91 ? 11.335 0.396 -7.689 1.00 94.25 91 ILE A CA 1
ATOM 690 C C . ILE A 1 91 ? 11.019 -0.513 -8.880 1.00 94.25 91 ILE A C 1
ATOM 692 O O . ILE A 1 91 ? 10.500 -1.609 -8.670 1.00 94.25 91 ILE A O 1
ATOM 696 N N . LEU A 1 92 ? 11.347 -0.109 -10.112 1.00 94.88 92 LEU A N 1
ATOM 697 C CA . LEU A 1 92 ? 11.107 -0.931 -11.306 1.00 94.88 92 LEU A CA 1
ATOM 698 C C . LEU A 1 92 ? 11.839 -2.278 -11.214 1.00 94.88 92 LEU A C 1
ATOM 700 O O . LEU A 1 92 ? 11.217 -3.331 -11.377 1.00 94.88 92 LEU A O 1
ATOM 704 N N . ARG A 1 93 ? 13.129 -2.260 -10.846 1.00 92.94 93 ARG A N 1
ATOM 705 C CA . ARG A 1 93 ? 13.929 -3.484 -10.647 1.00 92.94 93 ARG A CA 1
ATOM 706 C C . ARG A 1 93 ? 13.327 -4.389 -9.564 1.00 92.94 93 ARG A C 1
ATOM 708 O O . ARG A 1 93 ? 13.262 -5.606 -9.743 1.00 92.94 93 ARG A O 1
ATOM 715 N N . ALA A 1 94 ? 12.863 -3.812 -8.452 1.00 92.50 94 ALA A N 1
ATOM 716 C CA . ALA A 1 94 ? 12.210 -4.563 -7.378 1.00 92.50 94 ALA A CA 1
ATOM 717 C C . ALA A 1 94 ? 10.870 -5.178 -7.824 1.00 92.50 94 ALA A C 1
ATOM 719 O O . ALA A 1 94 ? 10.575 -6.328 -7.501 1.00 92.50 94 ALA A O 1
ATOM 720 N N . VAL A 1 95 ? 10.071 -4.449 -8.607 1.00 93.62 95 VAL A N 1
ATOM 721 C CA . VAL A 1 95 ? 8.812 -4.961 -9.166 1.00 93.62 95 VAL A CA 1
ATOM 722 C C . VAL A 1 95 ? 9.059 -6.158 -10.082 1.00 93.62 95 VAL A C 1
ATOM 724 O O . VAL A 1 95 ? 8.330 -7.147 -9.984 1.00 93.62 95 VAL A O 1
ATOM 727 N N . ASP A 1 96 ? 10.085 -6.113 -10.934 1.00 93.00 96 ASP A N 1
ATOM 728 C CA . ASP A 1 96 ? 10.422 -7.228 -11.827 1.00 93.00 96 ASP A CA 1
ATOM 729 C C . ASP A 1 96 ? 10.843 -8.483 -11.066 1.00 93.00 96 ASP A C 1
ATOM 731 O O . ASP A 1 96 ? 10.446 -9.594 -11.423 1.00 93.00 96 ASP A O 1
ATOM 735 N N . GLU A 1 97 ? 11.637 -8.313 -10.012 1.00 91.81 97 GLU A N 1
ATOM 736 C CA . GLU A 1 97 ? 12.045 -9.395 -9.118 1.00 91.81 97 GLU A CA 1
ATOM 737 C C . GLU A 1 97 ? 10.833 -10.041 -8.442 1.00 91.81 97 GLU A C 1
ATOM 739 O O . GLU A 1 97 ? 10.600 -11.238 -8.612 1.00 91.81 97 GLU A O 1
ATOM 744 N N . LEU A 1 98 ? 9.982 -9.237 -7.799 1.00 91.44 98 LEU A N 1
ATOM 745 C CA . LEU A 1 98 ? 8.761 -9.717 -7.149 1.00 91.44 98 LEU A CA 1
ATOM 746 C C . LEU A 1 98 ? 7.774 -10.347 -8.143 1.00 91.44 98 LEU A C 1
ATOM 748 O O . LEU A 1 98 ? 6.964 -11.200 -7.775 1.00 91.44 98 LEU A O 1
ATOM 752 N N . CYS A 1 99 ? 7.784 -9.929 -9.411 1.00 90.00 99 CYS A N 1
ATOM 753 C CA . CYS A 1 99 ? 7.012 -10.567 -10.484 1.00 90.00 99 CYS A CA 1
ATOM 754 C C . CYS A 1 99 ? 7.546 -11.936 -10.889 1.00 90.00 99 CYS A C 1
ATOM 756 O O . CYS A 1 99 ? 6.754 -12.768 -11.334 1.00 90.00 99 CYS A O 1
ATOM 758 N N . ARG A 1 100 ? 8.846 -12.185 -10.729 1.00 91.00 100 ARG A N 1
ATOM 759 C CA . ARG A 1 100 ? 9.464 -13.488 -11.002 1.00 91.00 100 ARG A CA 1
ATOM 760 C C . ARG A 1 100 ? 9.284 -14.479 -9.853 1.00 91.00 100 ARG A C 1
ATOM 762 O O . ARG A 1 100 ? 9.207 -15.673 -10.116 1.00 91.00 100 ARG A O 1
ATOM 769 N N . GLU A 1 101 ? 9.176 -14.003 -8.615 1.00 89.75 101 GLU A N 1
ATOM 770 C CA . GLU A 1 101 ? 9.043 -14.866 -7.431 1.00 89.75 101 GLU A CA 1
ATOM 771 C C . GLU A 1 101 ? 7.717 -15.625 -7.345 1.00 89.75 101 GLU A C 1
ATOM 773 O O . GLU A 1 101 ? 7.671 -16.741 -6.830 1.00 89.75 101 GLU A O 1
ATOM 778 N N . GLY A 1 102 ? 6.628 -15.056 -7.859 1.00 87.38 102 GLY A N 1
ATOM 779 C CA . GLY A 1 102 ? 5.333 -15.723 -7.832 1.00 87.38 102 GLY A CA 1
ATOM 780 C C . GLY A 1 102 ? 4.163 -14.760 -7.961 1.00 87.38 102 GLY A C 1
ATOM 781 O O . GLY A 1 102 ? 4.375 -13.583 -8.239 1.00 87.38 102 GLY A O 1
ATOM 782 N N . PRO A 1 103 ? 2.920 -15.244 -7.785 1.00 85.69 103 PRO A N 1
ATOM 783 C CA . PRO A 1 103 ? 1.717 -14.417 -7.757 1.00 85.69 103 PRO A CA 1
ATOM 784 C C . PRO A 1 103 ? 1.586 -13.655 -6.429 1.00 85.69 103 PRO A C 1
ATOM 786 O O . PRO A 1 103 ? 2.143 -14.046 -5.411 1.00 85.69 103 PRO A O 1
ATOM 789 N N . GLY A 1 104 ? 0.828 -12.560 -6.436 1.00 89.12 104 GLY A N 1
ATOM 790 C CA . GLY A 1 104 ? 0.636 -11.686 -5.271 1.00 89.12 104 GLY A CA 1
ATOM 791 C C . GLY A 1 104 ? 0.565 -10.223 -5.683 1.00 89.12 104 GLY A C 1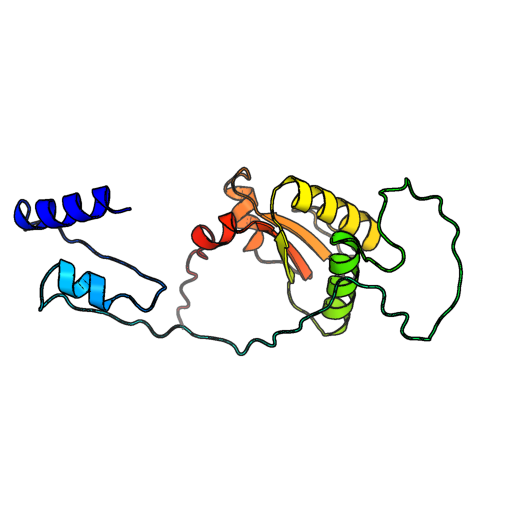
ATOM 792 O O . GLY A 1 104 ? 0.922 -9.907 -6.814 1.00 89.12 104 GLY A O 1
ATOM 793 N N . ASP A 1 105 ? 0.106 -9.350 -4.800 1.00 92.50 105 ASP A N 1
ATOM 794 C CA . ASP A 1 105 ? 0.110 -7.907 -5.040 1.00 92.50 105 ASP A CA 1
ATOM 795 C C . ASP A 1 105 ? 1.352 -7.258 -4.437 1.00 92.50 105 ASP A C 1
ATOM 797 O O . ASP A 1 105 ? 2.003 -7.822 -3.559 1.00 92.50 105 ASP A O 1
ATOM 801 N N . ILE A 1 106 ? 1.680 -6.066 -4.921 1.00 94.38 106 ILE A N 1
ATOM 802 C CA . ILE A 1 106 ? 2.828 -5.284 -4.467 1.00 94.38 106 ILE A CA 1
ATOM 803 C C . ILE A 1 106 ? 2.304 -3.987 -3.856 1.00 94.38 106 ILE A C 1
ATOM 805 O O . ILE A 1 106 ? 1.500 -3.289 -4.471 1.00 94.38 106 ILE A O 1
ATOM 809 N N . LEU A 1 107 ? 2.775 -3.648 -2.659 1.00 93.44 107 LEU A N 1
ATOM 810 C CA . LEU A 1 107 ? 2.515 -2.368 -2.007 1.00 93.44 107 LEU A CA 1
ATOM 811 C C . LEU A 1 107 ? 3.825 -1.583 -1.933 1.00 93.44 107 LEU A C 1
ATOM 813 O O . LEU A 1 107 ? 4.798 -2.059 -1.353 1.00 93.44 107 LEU A O 1
ATOM 817 N N . VAL A 1 108 ? 3.844 -0.389 -2.519 1.00 94.06 108 VAL A N 1
ATOM 818 C CA . VAL A 1 108 ? 5.000 0.512 -2.535 1.00 94.06 108 VAL A CA 1
ATOM 819 C C . VAL A 1 108 ? 4.662 1.745 -1.711 1.00 94.06 108 VAL A C 1
ATOM 821 O O . VAL A 1 108 ? 3.661 2.407 -1.983 1.00 94.06 108 VAL A O 1
ATOM 824 N N . PHE A 1 109 ? 5.498 2.069 -0.726 1.00 94.06 109 PHE A N 1
ATOM 825 C CA . PHE A 1 109 ? 5.368 3.296 0.055 1.00 94.06 109 PHE A CA 1
ATOM 826 C C . PHE A 1 109 ? 6.238 4.405 -0.532 1.00 94.06 109 PHE A C 1
ATOM 828 O O . PHE A 1 109 ? 7.433 4.223 -0.752 1.00 94.06 109 PHE A O 1
ATOM 835 N N . LEU A 1 110 ? 5.622 5.557 -0.777 1.00 94.00 110 LEU A N 1
ATOM 836 C CA . LEU A 1 110 ? 6.219 6.734 -1.398 1.00 94.00 110 LEU A CA 1
ATOM 837 C C . LEU A 1 110 ? 5.966 7.974 -0.533 1.00 94.00 110 LEU A C 1
ATOM 839 O O . LEU A 1 110 ? 4.998 8.035 0.230 1.00 94.00 110 LEU A O 1
ATOM 843 N N . ALA A 1 111 ? 6.850 8.968 -0.641 1.00 91.38 111 ALA A N 1
ATOM 844 C CA . ALA A 1 111 ? 6.832 10.128 0.249 1.00 91.38 111 ALA A CA 1
ATOM 845 C C . ALA A 1 111 ? 5.615 11.039 0.011 1.00 91.38 111 ALA A C 1
ATOM 847 O O . ALA A 1 111 ? 5.045 11.569 0.968 1.00 91.38 111 ALA A O 1
ATOM 848 N N . GLY A 1 112 ? 5.175 11.191 -1.240 1.00 92.31 112 GLY A N 1
ATOM 849 C CA . GLY A 1 112 ? 4.020 12.016 -1.572 1.00 92.31 112 GLY A CA 1
ATOM 850 C C . GLY A 1 112 ? 3.337 11.683 -2.896 1.00 92.31 112 GLY A C 1
ATOM 851 O O . GLY A 1 112 ? 3.686 10.755 -3.619 1.00 92.31 112 GLY A O 1
ATOM 852 N N . GLU A 1 113 ? 2.328 12.493 -3.229 1.00 92.94 113 GLU A N 1
ATOM 853 C CA . GLU A 1 113 ? 1.529 12.329 -4.454 1.00 92.94 113 GLU A CA 1
ATOM 854 C C . GLU A 1 113 ? 2.337 12.526 -5.738 1.00 92.94 113 GLU A C 1
ATOM 856 O O . GLU A 1 113 ? 2.012 11.934 -6.766 1.00 92.94 113 GLU A O 1
ATOM 861 N N . ARG A 1 114 ? 3.368 13.378 -5.688 1.00 94.19 114 ARG A N 1
ATOM 862 C CA . ARG A 1 114 ? 4.272 13.592 -6.820 1.00 94.19 114 ARG A CA 1
ATOM 863 C C . ARG A 1 114 ? 5.045 12.312 -7.123 1.00 94.19 114 ARG A C 1
ATOM 865 O O . ARG A 1 114 ? 4.963 11.831 -8.242 1.00 94.19 114 ARG A O 1
ATOM 872 N N . ASP A 1 115 ? 5.669 11.720 -6.109 1.00 94.56 115 ASP A N 1
ATOM 873 C CA . ASP A 1 115 ? 6.436 10.480 -6.258 1.00 94.56 115 ASP A CA 1
ATOM 874 C C . ASP A 1 115 ? 5.542 9.328 -6.734 1.00 94.56 115 ASP A C 1
ATOM 876 O O . ASP A 1 115 ? 5.941 8.546 -7.595 1.00 94.56 115 ASP A O 1
ATOM 880 N N . ILE A 1 116 ? 4.298 9.255 -6.234 1.00 95.38 116 ILE A N 1
ATOM 881 C CA . ILE A 1 116 ? 3.282 8.307 -6.723 1.00 95.38 116 ILE A CA 1
ATOM 882 C C . ILE A 1 116 ? 3.035 8.490 -8.218 1.00 95.38 116 ILE A C 1
ATOM 884 O O . ILE A 1 116 ? 2.989 7.505 -8.952 1.00 95.38 116 ILE A O 1
ATOM 888 N N . ARG A 1 117 ? 2.852 9.731 -8.677 1.00 95.31 117 ARG A N 1
ATOM 889 C CA . ARG A 1 117 ? 2.576 10.019 -10.087 1.00 95.31 117 ARG A CA 1
ATOM 890 C C . ARG A 1 117 ? 3.768 9.677 -10.974 1.00 95.31 117 ARG A C 1
ATOM 892 O O . ARG A 1 117 ? 3.575 9.010 -11.987 1.00 95.31 117 ARG A O 1
ATOM 899 N N . ASP A 1 118 ? 4.962 10.094 -10.571 1.00 95.81 118 ASP A N 1
ATOM 900 C CA . ASP A 1 118 ? 6.197 9.884 -11.326 1.00 95.81 118 ASP A CA 1
ATOM 901 C C . ASP A 1 118 ? 6.496 8.372 -11.431 1.00 95.81 118 ASP A C 1
ATOM 903 O O . ASP A 1 118 ? 6.708 7.842 -12.524 1.00 95.81 118 ASP A O 1
ATOM 907 N N . THR A 1 119 ? 6.347 7.633 -10.324 1.00 97.25 119 THR A N 1
ATOM 908 C CA . THR A 1 119 ? 6.486 6.165 -10.294 1.00 97.25 119 THR A CA 1
ATOM 909 C C . THR A 1 119 ? 5.407 5.461 -11.122 1.00 97.25 119 THR A C 1
ATOM 911 O O . THR A 1 119 ? 5.701 4.503 -11.836 1.00 97.25 119 THR A O 1
ATOM 914 N N . ALA A 1 120 ? 4.150 5.918 -11.065 1.00 96.81 120 ALA A N 1
ATOM 915 C CA . ALA A 1 120 ? 3.065 5.341 -11.862 1.00 96.81 120 ALA A CA 1
ATOM 916 C C . ALA A 1 120 ? 3.316 5.500 -13.367 1.00 96.81 120 ALA A C 1
ATOM 918 O O . ALA A 1 120 ? 3.070 4.566 -14.130 1.00 96.81 120 ALA A O 1
ATOM 919 N N . GLN A 1 121 ? 3.816 6.666 -13.785 1.00 97.06 121 GLN A N 1
ATOM 920 C CA . GLN A 1 121 ? 4.164 6.935 -15.176 1.00 97.06 121 GLN A CA 1
ATOM 921 C C . GLN A 1 121 ? 5.328 6.053 -15.642 1.00 97.06 121 GLN A C 1
ATOM 923 O O . GLN A 1 121 ? 5.251 5.459 -16.719 1.00 97.06 121 GLN A O 1
ATOM 928 N N . ALA A 1 122 ? 6.369 5.907 -14.820 1.00 97.06 122 ALA A N 1
ATOM 929 C CA . ALA A 1 122 ? 7.483 5.015 -15.121 1.00 97.06 122 ALA A CA 1
ATOM 930 C C . ALA A 1 122 ? 7.031 3.549 -15.228 1.00 97.06 122 ALA A C 1
ATOM 932 O O . ALA A 1 122 ? 7.357 2.870 -16.200 1.00 97.06 122 ALA A O 1
ATOM 933 N N . LEU A 1 123 ? 6.190 3.078 -14.299 1.00 96.94 123 LEU A N 1
ATOM 934 C CA . LEU A 1 123 ? 5.604 1.734 -14.348 1.00 96.94 123 LEU A CA 1
ATOM 935 C C . LEU A 1 123 ? 4.732 1.519 -15.585 1.00 96.94 123 LEU A C 1
ATOM 937 O O . LEU A 1 123 ? 4.730 0.426 -16.144 1.00 96.94 123 LEU A O 1
ATOM 941 N N . GLN A 1 124 ? 3.991 2.535 -16.026 1.00 96.69 124 GLN A N 1
ATOM 942 C CA . GLN A 1 124 ? 3.201 2.450 -17.251 1.00 96.69 124 GLN A CA 1
ATOM 943 C C . GLN A 1 124 ? 4.092 2.204 -18.476 1.00 96.69 124 GLN A C 1
ATOM 945 O O . GLN A 1 124 ? 3.771 1.336 -19.290 1.00 96.69 124 GLN A O 1
ATOM 950 N N . GLY A 1 125 ? 5.207 2.933 -18.592 1.00 96.25 125 GLY A N 1
ATOM 951 C CA . GLY A 1 125 ? 6.198 2.714 -19.649 1.00 96.25 125 GLY A CA 1
ATOM 952 C C . GLY A 1 125 ? 6.841 1.329 -19.552 1.00 96.25 125 GLY A C 1
ATOM 953 O O . GLY A 1 125 ? 6.827 0.571 -20.520 1.00 96.25 125 GLY A O 1
ATOM 954 N N . HIS A 1 126 ? 7.310 0.972 -18.356 1.00 95.81 126 HIS A N 1
ATOM 955 C CA . HIS A 1 126 ? 8.012 -0.283 -18.068 1.00 95.81 126 HIS A CA 1
ATOM 956 C C . HIS A 1 126 ? 7.160 -1.534 -18.329 1.00 95.81 126 HIS A C 1
ATOM 958 O O . HIS A 1 126 ? 7.607 -2.503 -18.938 1.00 95.81 126 HIS A O 1
ATOM 964 N N . LEU A 1 127 ? 5.891 -1.519 -17.910 1.00 94.69 127 LEU A N 1
ATOM 965 C CA . LEU A 1 127 ? 4.968 -2.645 -18.092 1.00 94.69 127 LEU A CA 1
ATOM 966 C C . LEU A 1 127 ? 4.425 -2.741 -19.528 1.00 94.69 127 LEU A C 1
ATOM 968 O O . LEU A 1 127 ? 3.967 -3.814 -19.949 1.00 94.69 127 LEU A O 1
ATOM 972 N N . GLY A 1 128 ? 4.432 -1.634 -20.276 1.00 94.62 128 GLY A N 1
ATOM 973 C CA . GLY A 1 128 ? 3.937 -1.547 -21.648 1.00 94.62 128 GLY A CA 1
ATOM 974 C C . GLY A 1 128 ? 2.540 -2.157 -21.800 1.00 94.62 128 GLY A C 1
ATOM 975 O O . GLY A 1 128 ? 1.594 -1.789 -21.110 1.00 94.62 128 GLY A O 1
ATOM 976 N N . ARG A 1 129 ? 2.401 -3.165 -22.671 1.00 93.50 129 ARG A N 1
ATOM 977 C CA . ARG A 1 129 ? 1.118 -3.860 -22.930 1.00 93.50 129 ARG A CA 1
ATOM 978 C C . ARG A 1 129 ? 0.496 -4.557 -21.716 1.00 93.50 129 ARG A C 1
ATOM 980 O O . ARG A 1 129 ? -0.675 -4.922 -21.770 1.00 93.50 129 ARG A O 1
ATOM 987 N N . ARG A 1 130 ? 1.281 -4.830 -20.668 1.00 94.56 130 ARG A N 1
ATOM 988 C CA . ARG A 1 130 ? 0.792 -5.475 -19.440 1.00 94.56 130 ARG A CA 1
ATOM 989 C C . ARG A 1 130 ? 0.132 -4.468 -18.503 1.00 94.56 130 ARG A C 1
ATOM 991 O O . ARG A 1 130 ? -0.602 -4.897 -17.619 1.00 94.56 130 ARG A O 1
ATOM 998 N N . TYR A 1 131 ? 0.385 -3.173 -18.684 1.00 96.44 131 TYR A N 1
ATOM 999 C CA . TYR A 1 131 ? -0.198 -2.125 -17.860 1.00 96.44 131 TYR A CA 1
ATOM 1000 C C . TYR A 1 131 ? -1.723 -2.081 -18.005 1.00 96.44 131 TYR A C 1
ATOM 1002 O O . TYR A 1 131 ? -2.267 -2.130 -19.110 1.00 96.44 131 TYR A O 1
ATOM 1010 N N . VAL A 1 132 ? -2.404 -1.934 -16.873 1.00 95.00 132 VAL A N 1
ATOM 1011 C CA . VAL A 1 132 ? -3.846 -1.714 -16.789 1.00 95.00 132 VAL A CA 1
ATOM 1012 C C . VAL A 1 132 ? -4.089 -0.457 -15.972 1.00 95.00 132 VAL A C 1
ATOM 1014 O O . VAL A 1 132 ? -3.667 -0.370 -14.816 1.00 95.00 132 VAL A O 1
ATOM 1017 N N . ALA A 1 133 ? -4.786 0.513 -16.564 1.00 91.88 133 ALA A N 1
ATOM 1018 C CA . ALA A 1 133 ? -5.170 1.713 -15.836 1.00 91.88 133 ALA A CA 1
ATOM 1019 C C . ALA A 1 133 ? -6.244 1.385 -14.780 1.00 91.88 133 ALA A C 1
ATOM 1021 O O . ALA A 1 133 ? -7.039 0.459 -14.988 1.00 91.88 133 ALA A O 1
ATOM 1022 N N . PRO A 1 134 ? -6.335 2.163 -13.684 1.00 90.94 134 PRO A N 1
ATOM 1023 C CA . PRO A 1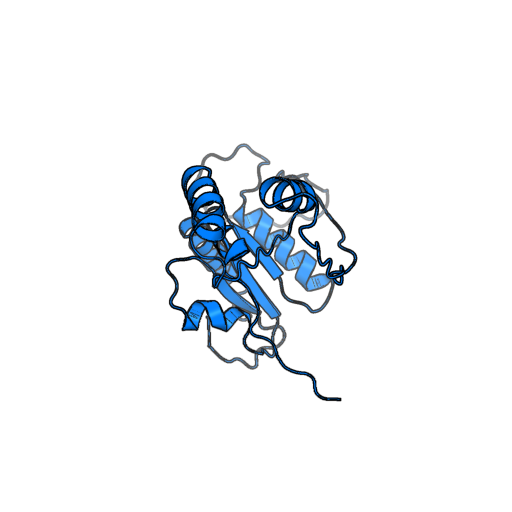 134 ? -7.323 1.949 -12.632 1.00 90.94 134 PRO A CA 1
ATOM 1024 C C . PRO A 1 134 ? -8.744 1.729 -13.167 1.00 90.94 134 PRO A C 1
ATOM 1026 O O . PRO A 1 134 ? -9.349 2.614 -13.772 1.00 90.94 134 PRO A O 1
ATOM 1029 N N . GLY A 1 135 ? -9.307 0.546 -12.913 1.00 86.38 135 GLY A N 1
ATOM 1030 C CA . GLY A 1 135 ? -10.678 0.219 -13.313 1.00 86.38 135 GLY A CA 1
ATOM 1031 C C . GLY A 1 135 ? -10.895 -0.206 -14.755 1.00 86.38 135 GLY A C 1
ATOM 1032 O O . GLY A 1 135 ? -12.038 -0.492 -15.120 1.00 86.38 135 GLY A O 1
ATOM 1033 N N . GLN A 1 136 ? -9.841 -0.289 -15.558 1.00 89.69 136 GLN A N 1
ATOM 1034 C CA . GLN A 1 136 ? -9.921 -0.945 -16.853 1.00 89.69 136 GLN A CA 1
ATOM 1035 C C . GLN A 1 136 ? -9.904 -2.461 -16.680 1.00 89.69 136 GLN A C 1
ATOM 1037 O O . GLN A 1 136 ? -9.339 -2.991 -15.730 1.00 89.69 136 GLN A O 1
ATOM 1042 N N . ARG A 1 137 ? -10.536 -3.170 -17.615 1.00 88.31 137 ARG A N 1
ATOM 1043 C CA . ARG A 1 137 ? -10.457 -4.630 -17.705 1.00 88.31 137 ARG A CA 1
ATOM 1044 C C . ARG A 1 137 ? -9.591 -5.004 -18.892 1.00 88.31 137 ARG A C 1
ATOM 1046 O O . ARG A 1 137 ? -9.638 -4.349 -19.928 1.00 88.31 137 ARG A O 1
ATOM 1053 N N . THR A 1 138 ? -8.853 -6.092 -18.750 1.00 91.69 138 THR A N 1
ATOM 1054 C CA . THR A 1 138 ? -8.027 -6.645 -19.819 1.00 91.69 138 THR A CA 1
ATOM 1055 C C . THR A 1 138 ? -8.041 -8.166 -19.766 1.00 91.69 138 THR A C 1
ATOM 1057 O O . THR A 1 138 ? -8.336 -8.761 -18.728 1.00 91.69 138 THR A O 1
ATOM 1060 N N . SER A 1 139 ? -7.701 -8.786 -20.891 1.00 89.25 139 SER A N 1
ATOM 1061 C CA . SER A 1 139 ? -7.460 -10.228 -21.008 1.00 89.25 139 SER A CA 1
ATOM 1062 C C . SER A 1 139 ? -5.998 -10.538 -21.335 1.00 89.25 139 SER A C 1
ATOM 1064 O O . SER A 1 139 ? -5.668 -11.685 -21.623 1.00 89.25 139 SER A O 1
ATOM 1066 N N . VAL A 1 140 ? -5.119 -9.527 -21.307 1.00 91.94 140 VAL A N 1
ATOM 1067 C CA . VAL A 1 140 ? -3.682 -9.711 -21.532 1.00 91.94 140 VAL A CA 1
ATOM 1068 C C . VAL A 1 140 ? -3.109 -10.617 -20.433 1.00 91.94 140 VAL A C 1
ATOM 1070 O O . VAL A 1 140 ? -3.249 -10.300 -19.248 1.00 91.94 140 VAL A O 1
ATOM 1073 N N . PRO A 1 141 ? -2.447 -11.733 -20.788 1.00 89.00 141 PRO A N 1
ATOM 1074 C CA . PRO A 1 141 ? -1.795 -12.589 -19.807 1.00 89.00 141 PRO A CA 1
ATOM 1075 C C . PRO A 1 141 ? -0.725 -11.831 -19.021 1.00 89.00 141 PRO A C 1
ATOM 1077 O O . PRO A 1 141 ? 0.085 -11.099 -19.591 1.00 89.00 141 PRO A O 1
ATOM 1080 N N . GLY A 1 142 ? -0.722 -12.014 -17.701 1.00 89.69 142 GLY A N 1
ATOM 1081 C CA . GLY A 1 142 ? 0.220 -11.331 -16.815 1.00 89.69 142 GLY A CA 1
ATOM 1082 C C . GLY A 1 142 ? -0.011 -9.823 -16.711 1.00 89.69 142 GLY A C 1
ATOM 1083 O O . GLY A 1 142 ? 0.932 -9.107 -16.380 1.00 89.69 142 GLY A O 1
ATOM 1084 N N . ALA A 1 143 ? -1.218 -9.339 -17.014 1.00 94.00 143 ALA A N 1
ATOM 1085 C CA . ALA A 1 143 ? -1.607 -7.956 -16.782 1.00 94.00 143 ALA A CA 1
ATOM 1086 C C . ALA A 1 143 ? -1.326 -7.499 -15.340 1.00 94.00 143 ALA A C 1
ATOM 1088 O O . ALA A 1 143 ? -1.347 -8.303 -14.405 1.00 94.00 143 ALA A O 1
ATOM 1089 N N . VAL A 1 144 ? -1.063 -6.204 -15.183 1.00 95.31 144 VAL A N 1
ATOM 1090 C CA . VAL A 1 144 ? -0.747 -5.562 -13.909 1.00 95.31 144 VAL A CA 1
ATOM 1091 C C . VAL A 1 144 ? -1.505 -4.242 -13.817 1.00 95.31 144 VAL A C 1
ATOM 1093 O O . VAL A 1 144 ? -1.315 -3.353 -14.646 1.00 95.31 144 VAL A O 1
ATOM 1096 N N . GLU A 1 145 ? -2.357 -4.111 -12.804 1.00 95.56 145 GLU A N 1
ATOM 1097 C CA . GLU A 1 145 ? -3.064 -2.862 -12.503 1.00 95.56 145 GLU A CA 1
ATOM 1098 C C . GLU A 1 145 ? -2.266 -2.031 -11.503 1.00 95.56 145 GLU A C 1
ATOM 1100 O O . GLU A 1 145 ? -1.909 -2.517 -10.432 1.00 95.56 145 GLU A O 1
ATOM 1105 N N . VAL A 1 146 ? -2.006 -0.768 -11.840 1.00 96.25 146 VAL A N 1
ATOM 1106 C CA . VAL A 1 146 ? -1.289 0.165 -10.961 1.00 96.25 146 VAL A CA 1
ATOM 1107 C C . VAL A 1 146 ? -2.293 1.139 -10.357 1.00 96.25 146 VAL A C 1
ATOM 1109 O O . VAL A 1 146 ? -2.962 1.867 -11.090 1.00 96.25 146 VAL A O 1
ATOM 1112 N N . LEU A 1 147 ? -2.413 1.153 -9.027 1.00 95.25 147 LEU A N 1
ATOM 1113 C CA . LEU A 1 147 ? -3.367 1.989 -8.298 1.00 95.25 147 LEU A CA 1
ATOM 1114 C C . LEU A 1 147 ? -2.652 2.987 -7.377 1.00 95.25 147 LEU A C 1
ATOM 1116 O O . LEU A 1 147 ? -1.857 2.566 -6.538 1.00 95.25 147 LEU A O 1
ATOM 1120 N N . PRO A 1 148 ? -2.965 4.290 -7.454 1.00 94.94 148 PRO A N 1
ATOM 1121 C CA . PRO A 1 148 ? -2.525 5.246 -6.449 1.00 94.94 148 PRO A CA 1
ATOM 1122 C C . PRO A 1 148 ? -3.364 5.132 -5.166 1.00 94.94 148 PRO A C 1
ATOM 1124 O O . PRO A 1 148 ? -4.560 4.842 -5.222 1.00 94.94 148 PRO A O 1
ATOM 1127 N N . LEU A 1 149 ? -2.755 5.426 -4.016 1.00 92.56 149 LEU A N 1
ATOM 1128 C CA . LEU A 1 149 ? -3.421 5.488 -2.716 1.00 92.56 149 LEU A CA 1
ATOM 1129 C C . LEU A 1 149 ? -2.868 6.641 -1.858 1.00 92.56 149 LEU A C 1
ATOM 1131 O O . LEU A 1 149 ? -1.850 6.533 -1.173 1.00 92.56 149 LEU A O 1
ATOM 1135 N N . TYR A 1 150 ? -3.564 7.775 -1.881 1.00 91.69 150 TYR A N 1
ATOM 1136 C CA . TYR A 1 150 ? -3.228 8.964 -1.096 1.00 91.69 150 TYR A CA 1
ATOM 1137 C C . TYR A 1 150 ? -4.490 9.723 -0.672 1.00 91.69 150 TYR A C 1
ATOM 1139 O O . TYR A 1 150 ? -5.575 9.513 -1.211 1.00 91.69 150 TYR A O 1
ATOM 1147 N N . SER A 1 151 ? -4.355 10.613 0.311 1.00 86.88 151 SER A N 1
ATOM 1148 C CA . SER A 1 151 ? -5.486 11.204 1.044 1.00 86.88 151 SER A CA 1
ATOM 1149 C C . SER A 1 151 ? -6.461 12.036 0.210 1.00 86.88 151 SER A C 1
ATOM 1151 O O . SER A 1 151 ? -7.628 12.135 0.577 1.00 86.88 151 SER A O 1
ATOM 1153 N N . ARG A 1 152 ? -6.010 12.641 -0.895 1.00 89.00 152 ARG A N 1
ATOM 1154 C CA . ARG A 1 152 ? -6.864 13.452 -1.781 1.00 89.00 152 ARG A CA 1
ATOM 1155 C C . ARG A 1 152 ? -7.724 12.635 -2.748 1.00 89.00 152 ARG A C 1
ATOM 1157 O O . ARG A 1 152 ? -8.543 13.225 -3.447 1.00 89.00 152 ARG A O 1
ATOM 1164 N N . LEU A 1 153 ? -7.548 11.315 -2.812 1.00 88.12 153 LEU A N 1
ATOM 1165 C CA . LEU A 1 153 ? -8.410 10.450 -3.619 1.00 88.12 153 LEU A CA 1
ATOM 1166 C C . LEU A 1 153 ? -9.823 10.393 -3.041 1.00 88.12 153 LEU A C 1
ATOM 1168 O O . LEU A 1 153 ? -10.009 10.425 -1.822 1.00 88.12 153 LEU A O 1
ATOM 1172 N N . SER A 1 154 ? -10.818 10.242 -3.914 1.00 89.50 154 SER A N 1
ATOM 1173 C CA . SER A 1 154 ? -12.194 9.989 -3.491 1.00 89.50 154 SER A CA 1
ATOM 1174 C C . SER A 1 154 ? -12.312 8.655 -2.749 1.00 89.50 154 SER A C 1
ATOM 1176 O O . SER A 1 154 ? -11.520 7.731 -2.941 1.00 89.50 154 SER A O 1
ATOM 1178 N N . GLU A 1 155 ? -13.349 8.510 -1.925 1.00 85.00 155 GLU A N 1
ATOM 1179 C CA . GLU A 1 155 ? -13.600 7.273 -1.176 1.00 85.00 155 GLU A CA 1
ATOM 1180 C C . GLU A 1 155 ? -13.744 6.049 -2.098 1.00 85.00 155 GLU A C 1
ATOM 1182 O O . GLU A 1 155 ? -13.249 4.965 -1.792 1.00 85.00 155 GLU A O 1
ATOM 1187 N N . THR A 1 156 ? -14.373 6.229 -3.263 1.00 87.69 156 THR A N 1
ATOM 1188 C CA . THR A 1 156 ? -14.512 5.184 -4.286 1.00 87.69 156 THR A CA 1
ATOM 1189 C C . THR A 1 156 ? -13.155 4.740 -4.835 1.00 87.69 156 THR A C 1
ATOM 1191 O O . THR A 1 156 ? -12.941 3.550 -5.063 1.00 87.69 156 THR A O 1
ATOM 1194 N N . GLU A 1 157 ? -12.228 5.676 -5.045 1.00 88.94 157 GLU A N 1
ATOM 1195 C CA . GLU A 1 157 ? -10.874 5.375 -5.520 1.00 88.94 157 GLU A CA 1
ATOM 1196 C C . GLU A 1 157 ? -10.046 4.680 -4.443 1.00 88.94 157 GLU A C 1
ATOM 1198 O O . GLU A 1 157 ? -9.419 3.665 -4.733 1.00 88.94 157 GLU A O 1
ATOM 1203 N N . GLN A 1 158 ? -10.115 5.147 -3.193 1.00 87.44 158 GLN A N 1
ATOM 1204 C CA . GLN A 1 158 ? -9.427 4.500 -2.074 1.00 87.44 158 GLN A CA 1
ATOM 1205 C C . GLN A 1 158 ? -9.928 3.067 -1.867 1.00 87.44 158 GLN A C 1
ATOM 1207 O O . GLN A 1 158 ? -9.131 2.144 -1.748 1.00 87.44 158 GLN A O 1
ATOM 1212 N N . LYS A 1 159 ? -11.247 2.840 -1.908 1.00 87.06 159 LYS A N 1
ATOM 1213 C CA . LYS A 1 159 ? -11.836 1.500 -1.739 1.00 87.06 159 LYS A CA 1
ATOM 1214 C C . LYS A 1 159 ? -11.488 0.527 -2.864 1.00 87.06 159 LYS A C 1
ATOM 1216 O O . LYS A 1 159 ? -11.555 -0.685 -2.658 1.00 87.06 159 LYS A O 1
ATOM 1221 N N . ARG A 1 160 ? -11.100 1.024 -4.044 1.00 88.69 160 ARG A N 1
ATOM 1222 C CA . ARG A 1 160 ? -10.742 0.184 -5.197 1.00 88.69 160 ARG A CA 1
ATOM 1223 C C . ARG A 1 160 ? -9.593 -0.765 -4.882 1.00 88.69 160 ARG A C 1
ATOM 1225 O O . ARG A 1 160 ? -9.612 -1.885 -5.383 1.00 88.69 160 ARG A O 1
ATOM 1232 N N . VAL A 1 161 ? -8.650 -0.358 -4.030 1.00 88.81 161 VAL A N 1
ATOM 1233 C CA . VAL A 1 161 ? -7.492 -1.188 -3.655 1.00 88.81 161 VAL A CA 1
ATOM 1234 C C . VAL A 1 161 ? -7.894 -2.502 -2.978 1.00 88.81 161 VAL A C 1
ATOM 1236 O O . VAL A 1 161 ? -7.141 -3.466 -3.056 1.00 88.81 161 VAL A O 1
ATOM 1239 N N . PHE A 1 162 ? -9.100 -2.576 -2.403 1.00 86.81 162 PHE A N 1
ATOM 1240 C CA . PHE A 1 162 ? -9.653 -3.782 -1.776 1.00 86.81 162 PHE A CA 1
ATOM 1241 C C . PHE A 1 162 ? -10.631 -4.558 -2.661 1.00 86.81 162 PHE A C 1
ATOM 1243 O O . PHE A 1 162 ? -11.052 -5.657 -2.302 1.00 86.81 162 PHE A O 1
ATOM 1250 N N . ALA A 1 163 ? -11.064 -3.980 -3.784 1.00 88.94 163 ALA A N 1
ATOM 1251 C CA . ALA A 1 163 ? -12.025 -4.639 -4.656 1.00 88.94 163 ALA A CA 1
ATOM 1252 C C . ALA A 1 163 ? -11.380 -5.887 -5.279 1.00 88.94 163 ALA A C 1
ATOM 1254 O O . ALA A 1 163 ? -10.240 -5.766 -5.735 1.00 88.94 163 ALA A O 1
ATOM 1255 N N . PRO A 1 164 ? -12.087 -7.035 -5.365 1.00 89.00 164 PRO A N 1
ATOM 1256 C CA . PRO A 1 164 ? -11.559 -8.248 -5.983 1.00 89.00 164 PRO A CA 1
ATOM 1257 C C . PRO A 1 164 ? -11.029 -7.993 -7.396 1.00 89.00 164 PRO A C 1
ATOM 1259 O O . PRO A 1 164 ? -11.660 -7.280 -8.182 1.00 89.00 164 PRO A O 1
ATOM 1262 N N . HIS A 1 165 ? -9.894 -8.601 -7.734 1.00 89.00 165 HIS A N 1
ATOM 1263 C CA . HIS A 1 165 ? -9.226 -8.411 -9.021 1.00 89.00 165 HIS A CA 1
ATOM 1264 C C . HIS A 1 165 ? -8.674 -9.734 -9.578 1.00 89.00 165 HIS A C 1
ATOM 1266 O O . HIS A 1 165 ? -8.291 -10.612 -8.807 1.00 89.00 165 HIS A O 1
ATOM 1272 N N . PRO A 1 166 ? -8.649 -9.905 -10.916 1.00 88.06 166 PRO A N 1
ATOM 1273 C CA . PRO A 1 166 ? -8.189 -11.140 -11.557 1.00 88.06 166 PRO A CA 1
ATOM 1274 C C . PRO A 1 166 ? -6.698 -11.130 -11.940 1.00 88.06 166 PRO A C 1
ATOM 1276 O O . PRO A 1 166 ? -6.177 -12.149 -12.385 1.00 88.06 166 PRO A O 1
ATOM 1279 N N . TYR A 1 167 ? -6.022 -9.988 -11.816 1.00 89.69 167 TYR A N 1
ATOM 1280 C CA . TYR A 1 167 ? -4.611 -9.784 -12.158 1.00 89.69 167 TYR A CA 1
ATOM 1281 C C . TYR A 1 167 ? -3.851 -9.182 -10.974 1.00 89.69 167 TYR A C 1
ATOM 1283 O O . TYR A 1 167 ? -4.471 -8.706 -10.025 1.00 89.69 167 TYR A O 1
ATOM 1291 N N . ARG A 1 168 ? -2.514 -9.194 -11.038 1.00 93.12 168 ARG A N 1
ATOM 1292 C CA . ARG A 1 168 ? -1.646 -8.568 -10.031 1.00 93.12 168 ARG A CA 1
ATOM 1293 C C . ARG A 1 168 ? -1.931 -7.073 -9.933 1.00 93.12 168 ARG A C 1
ATOM 1295 O O . ARG A 1 168 ? -2.099 -6.402 -10.953 1.00 93.12 168 ARG A O 1
ATOM 1302 N N . ARG A 1 169 ? -1.902 -6.552 -8.714 1.00 94.88 169 ARG A N 1
ATOM 1303 C CA . ARG A 1 169 ? -2.020 -5.131 -8.423 1.00 94.88 169 ARG A CA 1
ATOM 1304 C C . ARG A 1 169 ? -0.730 -4.588 -7.820 1.00 94.88 169 ARG A C 1
ATOM 1306 O O . ARG A 1 169 ? -0.115 -5.228 -6.973 1.00 94.88 169 ARG A O 1
ATOM 1313 N N . ILE A 1 170 ? -0.336 -3.396 -8.253 1.00 96.12 170 ILE A N 1
ATOM 1314 C CA . ILE A 1 170 ? 0.711 -2.593 -7.620 1.00 96.12 170 ILE A CA 1
ATOM 1315 C C . ILE A 1 170 ? 0.031 -1.366 -7.021 1.00 96.12 170 ILE A C 1
ATOM 1317 O O . ILE A 1 170 ? -0.495 -0.527 -7.750 1.00 96.12 170 ILE A O 1
ATOM 1321 N N . VAL A 1 171 ? 0.006 -1.273 -5.695 1.00 95.81 171 VAL A N 1
ATOM 1322 C CA . VAL A 1 171 ? -0.553 -0.134 -4.964 1.00 95.81 171 VAL A CA 1
ATOM 1323 C C . VAL A 1 171 ? 0.582 0.812 -4.590 1.00 95.81 171 VAL A C 1
ATOM 1325 O O . VAL A 1 171 ? 1.504 0.425 -3.880 1.00 95.81 171 VAL A O 1
ATOM 1328 N N . LEU A 1 172 ? 0.507 2.053 -5.059 1.00 95.94 172 LEU A N 1
ATOM 1329 C CA . LEU A 1 172 ? 1.458 3.119 -4.757 1.00 95.94 172 LEU A CA 1
ATOM 1330 C C . LEU A 1 172 ? 0.855 4.011 -3.673 1.00 95.94 172 LEU A C 1
ATOM 1332 O O . LEU A 1 172 ? -0.063 4.785 -3.949 1.00 95.94 172 LEU A O 1
ATOM 1336 N N . ALA A 1 173 ? 1.329 3.877 -2.440 1.00 94.31 173 ALA A N 1
ATOM 1337 C CA . ALA A 1 173 ? 0.717 4.470 -1.262 1.00 94.31 173 ALA A CA 1
ATOM 1338 C C . ALA A 1 173 ? 1.622 5.496 -0.575 1.00 94.31 173 ALA A C 1
ATOM 1340 O O . ALA A 1 173 ? 2.839 5.366 -0.571 1.00 94.31 173 ALA A O 1
ATOM 1341 N N . THR A 1 174 ? 1.021 6.493 0.072 1.00 90.94 174 THR A N 1
ATOM 1342 C CA . THR A 1 174 ? 1.724 7.303 1.087 1.00 90.94 174 THR A CA 1
ATOM 1343 C C . THR A 1 174 ? 1.467 6.740 2.482 1.00 90.94 174 THR A C 1
ATOM 1345 O O . THR A 1 174 ? 0.464 6.060 2.694 1.00 90.94 174 THR A O 1
ATOM 1348 N N . ASN A 1 175 ? 2.284 7.105 3.473 1.00 76.44 175 ASN A N 1
ATOM 1349 C CA . ASN A 1 175 ? 2.054 6.733 4.882 1.00 76.44 175 ASN A CA 1
ATOM 1350 C C . ASN A 1 175 ? 0.716 7.264 5.441 1.00 76.44 175 ASN A C 1
ATOM 1352 O O . ASN A 1 175 ? 0.235 6.806 6.470 1.00 76.44 175 ASN A O 1
ATOM 1356 N N . VAL A 1 176 ? 0.046 8.195 4.749 1.00 61.38 176 VAL A N 1
ATOM 1357 C CA . VAL A 1 176 ? -1.319 8.621 5.108 1.00 61.38 176 VAL A CA 1
ATOM 1358 C C . VAL A 1 176 ? -2.344 7.491 4.887 1.00 61.38 176 VAL A C 1
ATOM 1360 O O . VAL A 1 176 ? -3.405 7.475 5.513 1.00 61.38 176 VAL A O 1
ATOM 1363 N N . ALA A 1 177 ? -2.010 6.493 4.064 1.00 51.50 177 ALA A N 1
ATOM 1364 C CA . ALA A 1 177 ? -2.785 5.264 3.924 1.00 51.50 177 ALA A CA 1
ATOM 1365 C C . ALA A 1 177 ? -2.687 4.349 5.161 1.00 51.50 177 ALA A C 1
ATOM 1367 O O . ALA A 1 177 ? -3.577 3.539 5.385 1.00 51.50 177 ALA A O 1
ATOM 1368 N N . GLU A 1 178 ? -1.659 4.494 6.001 1.00 47.06 178 GLU A N 1
ATOM 1369 C CA . GLU A 1 178 ? -1.374 3.573 7.113 1.00 47.06 178 GLU A CA 1
ATOM 1370 C C . GLU A 1 178 ? -2.450 3.602 8.216 1.00 47.06 178 GLU A C 1
ATOM 1372 O O . GLU A 1 178 ? -2.702 2.595 8.869 1.00 47.06 178 GLU A O 1
ATOM 1377 N N . THR A 1 179 ? -3.146 4.731 8.394 1.00 50.53 179 THR A N 1
ATOM 1378 C CA . THR A 1 179 ? -4.165 4.898 9.453 1.00 50.53 179 THR A CA 1
ATOM 1379 C C . THR A 1 179 ? -5.611 4.848 8.962 1.00 50.53 179 THR A C 1
ATOM 1381 O O . THR A 1 179 ? -6.523 4.730 9.777 1.00 50.53 179 THR A O 1
ATOM 1384 N N . SER A 1 180 ? -5.847 4.920 7.648 1.00 46.56 180 SER A N 1
ATOM 1385 C CA . SER A 1 180 ? -7.201 4.933 7.064 1.00 46.56 180 SER A CA 1
ATOM 1386 C C . SER A 1 180 ? -7.605 3.606 6.416 1.00 46.56 180 SER A C 1
ATOM 1388 O O . SER A 1 180 ? -8.791 3.367 6.183 1.00 46.56 180 SER A O 1
ATOM 1390 N N . LEU A 1 181 ? -6.647 2.709 6.173 1.00 47.09 181 LEU A N 1
ATOM 1391 C CA . LEU A 1 181 ? -6.859 1.464 5.445 1.00 47.09 181 LEU A CA 1
ATOM 1392 C C . LEU A 1 181 ? -7.340 0.334 6.374 1.00 47.09 181 LEU A C 1
ATOM 1394 O O . LEU A 1 181 ? -6.666 -0.673 6.565 1.00 47.09 181 LEU A O 1
ATOM 1398 N N . THR A 1 182 ? -8.529 0.486 6.961 1.00 45.03 182 THR A N 1
ATOM 1399 C CA . THR A 1 182 ? -9.233 -0.648 7.586 1.00 45.03 182 THR A CA 1
ATOM 1400 C C . THR A 1 182 ? -10.150 -1.301 6.556 1.00 45.03 182 TH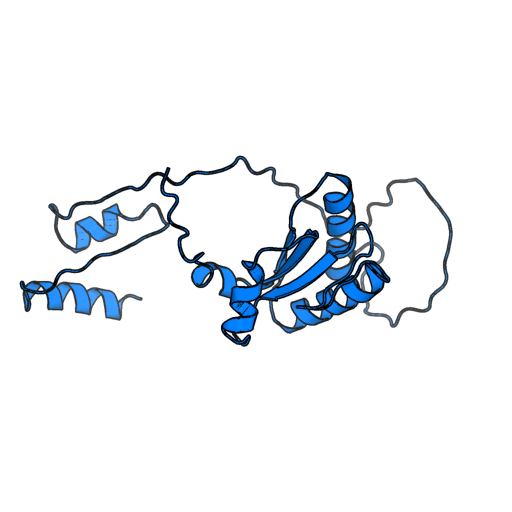R A C 1
ATOM 1402 O O . THR A 1 182 ? -11.043 -0.669 5.995 1.00 45.03 182 THR A O 1
ATOM 1405 N N . VAL A 1 183 ? -9.902 -2.581 6.270 1.00 37.00 183 VAL A N 1
ATOM 1406 C CA . VAL A 1 183 ? -10.755 -3.422 5.418 1.00 37.00 183 VAL A CA 1
ATOM 1407 C C . VAL A 1 183 ? -12.149 -3.516 6.062 1.00 37.00 183 VAL A C 1
ATOM 1409 O O . VAL A 1 183 ? -12.239 -3.956 7.211 1.00 37.00 183 VAL A O 1
ATOM 1412 N N . PRO A 1 184 ? -13.253 -3.156 5.378 1.00 35.41 184 PRO A N 1
ATOM 1413 C CA . PRO A 1 184 ? -14.592 -3.447 5.879 1.00 35.41 184 PRO A CA 1
ATOM 1414 C C . PRO A 1 184 ? -14.792 -4.964 5.965 1.00 35.41 184 PRO A C 1
ATOM 1416 O O . PRO A 1 184 ? -14.582 -5.684 4.990 1.00 35.41 184 PRO A O 1
ATOM 1419 N N . GLY A 1 185 ? -15.179 -5.448 7.146 1.00 32.59 185 GLY A N 1
ATOM 1420 C CA . GLY A 1 185 ? -15.307 -6.869 7.448 1.00 32.59 185 GLY A CA 1
ATOM 1421 C C . GLY A 1 185 ? -16.229 -7.624 6.489 1.00 32.59 185 GLY A C 1
ATOM 1422 O O . GLY A 1 185 ? -17.407 -7.299 6.345 1.00 32.59 185 GLY A O 1
ATOM 1423 N N . HIS A 1 186 ? -15.711 -8.703 5.905 1.00 34.41 186 HIS A N 1
ATOM 1424 C CA . HIS A 1 186 ? -16.549 -9.783 5.408 1.00 34.41 186 HIS A CA 1
ATOM 1425 C C . HIS A 1 186 ? -16.750 -10.802 6.531 1.00 34.41 186 HIS A C 1
ATOM 1427 O O . HIS A 1 186 ? -15.837 -11.528 6.917 1.00 34.41 186 HIS A O 1
ATOM 1433 N N . ASN A 1 187 ? -17.979 -10.832 7.049 1.00 28.89 187 ASN A N 1
ATOM 1434 C CA . ASN A 1 187 ? -18.525 -11.940 7.821 1.00 28.89 187 ASN A CA 1
ATOM 1435 C C . ASN A 1 187 ? -18.306 -13.254 7.060 1.00 28.89 187 ASN A C 1
ATOM 1437 O O . ASN A 1 187 ? -18.945 -13.478 6.031 1.00 28.89 187 ASN A O 1
ATOM 1441 N N . LEU A 1 188 ? -17.474 -14.148 7.590 1.00 27.31 188 LEU A N 1
ATOM 1442 C CA . LEU A 1 188 ? -17.534 -15.560 7.235 1.00 27.31 188 LEU A CA 1
ATOM 1443 C C . LEU A 1 188 ? -18.461 -16.248 8.237 1.00 27.31 188 LEU A C 1
ATOM 1445 O O . LEU A 1 188 ? -18.101 -16.509 9.380 1.00 27.31 188 LEU A O 1
ATOM 1449 N N . ARG A 1 189 ? -19.697 -16.482 7.787 1.00 26.52 189 ARG A N 1
ATOM 1450 C CA . ARG A 1 189 ? -20.505 -17.607 8.257 1.00 26.52 189 ARG A CA 1
ATOM 1451 C C . ARG A 1 189 ? -19.897 -18.883 7.673 1.00 26.52 189 ARG A C 1
ATOM 1453 O O . ARG A 1 189 ? -19.622 -18.912 6.474 1.00 26.52 189 ARG A O 1
ATOM 1460 N N . GLY A 1 190 ? -19.763 -19.908 8.507 1.00 31.95 190 GLY A N 1
ATOM 1461 C CA . GLY A 1 190 ? -19.308 -21.251 8.157 1.00 31.95 190 GLY A CA 1
ATOM 1462 C C . GLY A 1 190 ? -18.728 -21.931 9.375 1.00 31.95 190 GLY A C 1
ATOM 1463 O O . GLY A 1 190 ? -17.505 -21.785 9.562 1.00 31.95 190 GLY A O 1
#

Radius of gyration: 23.28 Å; chains: 1; bounding box: 53×40×65 Å

Secondary structure (DSSP, 8-state):
-HHHHHHHHHHHHH-TT-------SSSTHHHHHHHH-TTPPP------PPP-------SB----S----------------TTBPPHHHHHHHHHHHHHHH-S--EEEE-SSHHHHHHHHHHHHHHHGGGEE-TT-----TT-EEEEEE-TTS-HHHHHHTTS--SSEEEEEE-GGGTTT-PPPP-----

InterPro domains:
  IPR027417 P-loop containing nucleoside triphosphate hydrolase [G3DSA:3.40.50.300] (1-48)
  IPR027417 P-loop containing nucleoside triphosphate hydrolase [G3DSA:3.40.50.300] (49-187)
  IPR027417 P-loop containing nucleoside triphosphate hydrolase [SSF52540] (10-185)

pLDDT: mean 77.7, std 18.71, range [26.52, 97.25]

Organism: NCBI:txid2051

Foldseek 3Di:
DVVVLVVVLVVCVVCVVDDDDDDDPDPCVVVVQVSNHPPRDDDDDDDDDDDDDDDDDAQFPPVPDDDDDDDDDDDDDDPDPHGGHDPLNVVLVVVVVVLVVDDDAAEAEDADPVRLVVSLVSVCVSCPPLEDEQPDDDPDPQREYEAEEDDPDDPVSNCSVVDDDPHYYYYYYYCNCVPVPDDDDDDDDD

Sequence (190 aa):
MTLSWAILQRLVVKRPDLLVIITSATIDSERFATAFGPDTPIIEVAGRTYPVEVRYRPLVDIDDGESGAGDDSEETSVITEPGEIDQVTGILRAVDELCREGPGDILVFLAGERDIRDTAQALQGHLGRRYVAPGQRTSVPGAVEVLPLYSRLSETEQKRVFAPHPYRRIVLATNVAETSLTVPGHNLRG